Protein AF-0000000077935978 (afdb_homodimer)

Structure (mmCIF, N/CA/C/O backbone):
data_AF-0000000077935978-model_v1
#
loop_
_entity.id
_entity.type
_entity.pdbx_description
1 polymer 'Heme oxygenase'
#
loop_
_atom_site.group_PDB
_atom_site.id
_atom_site.type_symbol
_atom_site.label_atom_id
_atom_site.label_alt_id
_atom_site.label_comp_id
_atom_site.label_asym_id
_atom_site.label_entity_id
_atom_site.label_seq_id
_atom_site.pdbx_PDB_ins_code
_atom_site.Cartn_x
_atom_site.Cartn_y
_atom_site.Cartn_z
_atom_site.occupancy
_atom_site.B_iso_or_equiv
_atom_site.auth_seq_id
_atom_site.auth_comp_id
_atom_site.auth_asym_id
_atom_site.auth_atom_id
_atom_site.pdbx_PDB_model_num
ATOM 1 N N . MET A 1 1 ? 6.84 -2.887 14.375 1 92.38 1 MET A N 1
ATOM 2 C CA . MET A 1 1 ? 6.715 -1.86 13.344 1 92.38 1 MET A CA 1
ATOM 3 C C . MET A 1 1 ? 5.43 -2.047 12.547 1 92.38 1 MET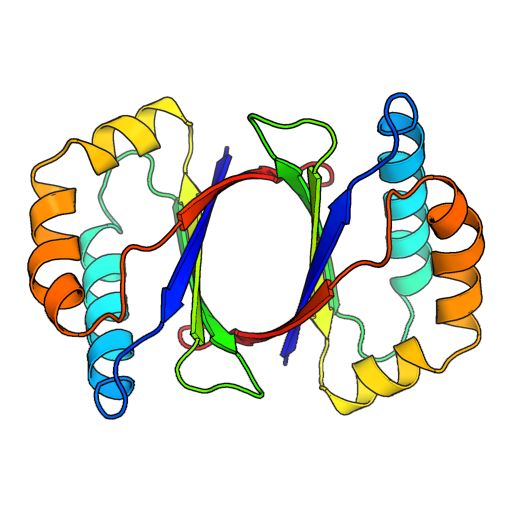 A C 1
ATOM 5 O O . MET A 1 1 ? 5.039 -3.178 12.242 1 92.38 1 MET A O 1
ATOM 9 N N . ILE A 1 2 ? 4.688 -0.925 12.383 1 96.44 2 ILE A N 1
ATOM 10 C CA . ILE A 1 2 ? 3.479 -1.003 11.57 1 96.44 2 ILE A CA 1
ATOM 11 C C . ILE A 1 2 ? 3.596 -0.055 10.375 1 96.44 2 ILE A C 1
ATOM 13 O O . ILE A 1 2 ? 4.441 0.844 10.375 1 96.44 2 ILE A O 1
ATOM 17 N N . ASN A 1 3 ? 2.781 -0.429 9.422 1 97.38 3 ASN A N 1
ATOM 18 C CA . ASN A 1 3 ? 2.635 0.432 8.258 1 97.38 3 ASN A CA 1
ATOM 19 C C . ASN A 1 3 ? 1.213 0.975 8.133 1 97.38 3 ASN A C 1
ATOM 21 O O . ASN A 1 3 ? 0.25 0.285 8.477 1 97.38 3 ASN A O 1
ATOM 25 N N . VAL A 1 4 ? 1.124 2.158 7.711 1 97.5 4 VAL A N 1
ATOM 26 C CA . VAL A 1 4 ? -0.193 2.762 7.539 1 97.5 4 VAL A CA 1
ATOM 27 C C . VAL A 1 4 ? -0.337 3.285 6.113 1 97.5 4 VAL A C 1
ATOM 29 O O . VAL A 1 4 ? 0.49 4.074 5.648 1 97.5 4 VAL A O 1
ATOM 32 N N . GLY A 1 5 ? -1.337 2.807 5.406 1 96.81 5 GLY A N 1
ATOM 33 C CA . GLY A 1 5 ? -1.721 3.34 4.109 1 96.81 5 GLY A CA 1
ATOM 34 C C . GLY A 1 5 ? -2.873 4.32 4.184 1 96.81 5 GLY A C 1
ATOM 35 O O . GLY A 1 5 ? -3.873 4.062 4.855 1 96.81 5 GLY A O 1
ATOM 36 N N . LEU A 1 6 ? -2.715 5.492 3.578 1 95.62 6 LEU A N 1
ATOM 37 C CA . LEU A 1 6 ? -3.762 6.5 3.453 1 95.62 6 LEU A CA 1
ATOM 38 C C . LEU A 1 6 ? -4.082 6.773 1.986 1 95.62 6 LEU A C 1
ATOM 40 O O . LEU A 1 6 ? -3.188 7.102 1.202 1 95.62 6 LEU A O 1
ATOM 44 N N . TYR A 1 7 ? -5.32 6.617 1.665 1 95.19 7 TYR A N 1
ATOM 45 C CA . TYR A 1 7 ? -5.77 6.824 0.292 1 95.19 7 TYR A CA 1
ATOM 46 C C . TYR A 1 7 ? -6.496 8.156 0.151 1 95.19 7 TYR A C 1
ATOM 48 O O . TYR A 1 7 ? -7.453 8.43 0.882 1 95.19 7 TYR A O 1
ATOM 56 N N . TYR A 1 8 ? -5.98 8.961 -0.827 1 95.56 8 TYR A N 1
ATOM 57 C CA . TYR A 1 8 ? -6.504 10.305 -1.024 1 95.56 8 TYR A CA 1
ATOM 58 C C . TYR A 1 8 ? -6.98 10.5 -2.459 1 95.56 8 TYR A C 1
ATOM 60 O O . TYR A 1 8 ? -6.359 10 -3.398 1 95.56 8 TYR A O 1
ATOM 68 N N . ARG A 1 9 ? -8.078 11.227 -2.58 1 96.56 9 ARG A N 1
ATOM 69 C CA . ARG A 1 9 ? -8.414 11.852 -3.855 1 96.56 9 ARG A CA 1
ATOM 70 C C . ARG A 1 9 ? -8.234 13.367 -3.785 1 96.56 9 ARG A C 1
ATOM 72 O O . ARG A 1 9 ? -8.914 14.039 -3.002 1 96.56 9 ARG A O 1
ATOM 79 N N . VAL A 1 10 ? -7.383 13.812 -4.504 1 97.06 10 VAL A N 1
ATOM 80 C CA . VAL A 1 10 ? -7.055 15.234 -4.516 1 97.06 10 VAL A CA 1
ATOM 81 C C . VAL A 1 10 ? -7.926 15.961 -5.535 1 97.06 10 VAL A C 1
ATOM 83 O O . VAL A 1 10 ? -8.148 15.461 -6.641 1 97.06 10 VAL A O 1
ATOM 86 N N . LYS A 1 11 ? -8.438 17.125 -5.191 1 97.25 11 LYS A N 1
ATOM 87 C CA . LYS A 1 11 ? -9.219 17.938 -6.117 1 97.25 11 LYS A CA 1
ATOM 88 C C . LYS A 1 11 ? -8.422 18.266 -7.371 1 97.25 11 LYS A C 1
ATOM 90 O O . LYS A 1 11 ? -7.23 18.578 -7.289 1 97.25 11 LYS A O 1
ATOM 95 N N . LYS A 1 12 ? -9.18 18.156 -8.453 1 96.69 12 LYS A N 1
ATOM 96 C CA . LYS A 1 12 ? -8.531 18.469 -9.727 1 96.69 12 LYS A CA 1
ATOM 97 C C . LYS A 1 12 ? -7.84 19.828 -9.672 1 96.69 12 LYS A C 1
ATOM 99 O O . LYS A 1 12 ? -8.43 20.812 -9.219 1 96.69 12 LYS A O 1
ATOM 104 N N . GLY A 1 13 ? -6.551 19.906 -10.039 1 96.62 13 GLY A N 1
ATOM 105 C CA . GLY A 1 13 ? -5.812 21.156 -10.078 1 96.62 13 GLY A CA 1
ATOM 106 C C . GLY A 1 13 ? -4.973 21.391 -8.844 1 96.62 13 GLY A C 1
ATOM 107 O O . GLY A 1 13 ? -4.152 22.312 -8.805 1 96.62 13 GLY A O 1
ATOM 108 N N . HIS A 1 14 ? -5.105 20.531 -7.871 1 97 14 HIS A N 1
ATOM 109 C CA . HIS A 1 14 ? -4.41 20.75 -6.605 1 97 14 HIS A CA 1
ATOM 110 C C . HIS A 1 14 ? -3.34 19.688 -6.383 1 97 14 HIS A C 1
ATOM 112 O O . HIS A 1 14 ? -2.777 19.578 -5.289 1 97 14 HIS A O 1
ATOM 118 N N . GLU A 1 15 ? -3.035 18.922 -7.426 1 96.38 15 GLU A N 1
ATOM 119 C CA . GLU A 1 15 ? -2.115 17.797 -7.305 1 96.38 15 GLU A CA 1
ATOM 120 C C . GLU A 1 15 ? -0.714 18.266 -6.926 1 96.38 15 GLU A C 1
ATOM 122 O O . GLU A 1 15 ? -0.091 17.719 -6.02 1 96.38 15 GLU A O 1
ATOM 127 N N . GLU A 1 16 ? -0.189 19.25 -7.652 1 95.62 16 GLU A N 1
ATOM 128 C CA . GLU A 1 16 ? 1.145 19.766 -7.371 1 95.62 16 GLU A CA 1
ATOM 129 C C . GLU A 1 16 ? 1.235 20.312 -5.945 1 95.62 16 GLU A C 1
ATOM 131 O O . GLU A 1 16 ? 2.229 20.078 -5.25 1 95.62 16 GLU A O 1
ATOM 136 N N . GLU A 1 17 ? 0.227 21.016 -5.578 1 95.06 17 GLU A N 1
ATOM 137 C CA . GLU A 1 17 ? 0.17 21.562 -4.223 1 95.06 17 GLU A CA 1
ATOM 138 C C . GLU A 1 17 ? 0.183 20.453 -3.184 1 95.06 17 GLU A C 1
ATOM 140 O O . GLU A 1 17 ? 0.866 20.547 -2.162 1 95.06 17 GLU A O 1
ATOM 145 N N . PHE A 1 18 ? -0.563 19.391 -3.371 1 96.19 18 PHE A N 1
ATOM 146 C CA . PHE A 1 18 ? -0.621 18.25 -2.477 1 96.19 18 PHE A CA 1
ATOM 147 C C . PHE A 1 18 ? 0.756 17.609 -2.324 1 96.19 18 PHE A C 1
ATOM 149 O O . PHE A 1 18 ? 1.203 17.344 -1.206 1 96.19 18 PHE A O 1
ATOM 156 N N . GLU A 1 19 ? 1.466 17.406 -3.477 1 96.12 19 GLU A N 1
ATOM 157 C CA . GLU A 1 19 ? 2.785 16.781 -3.463 1 96.12 19 GLU A CA 1
ATOM 158 C C . GLU A 1 19 ? 3.789 17.625 -2.686 1 96.12 19 GLU A C 1
ATOM 160 O O . GLU A 1 19 ? 4.582 17.094 -1.905 1 96.12 19 GLU A O 1
ATOM 165 N N . LYS A 1 20 ? 3.701 18.938 -2.863 1 93.88 20 LYS A N 1
ATOM 166 C CA . LYS A 1 20 ? 4.582 19.844 -2.137 1 93.88 20 LYS A CA 1
ATOM 167 C C . LYS A 1 20 ? 4.281 19.812 -0.64 1 93.88 20 LYS A C 1
ATOM 169 O O . LYS A 1 20 ? 5.203 19.797 0.182 1 93.88 20 LYS A O 1
ATOM 174 N N . SER A 1 21 ? 3.014 19.797 -0.317 1 93.75 21 SER A N 1
ATOM 175 C CA . SER A 1 21 ? 2.609 19.75 1.084 1 93.75 21 SER A CA 1
ATOM 176 C C . SER A 1 21 ? 3.1 18.469 1.762 1 93.75 21 SER A C 1
ATOM 178 O O . SER A 1 21 ? 3.555 18.5 2.906 1 93.75 21 SER A O 1
ATOM 180 N N . PHE A 1 22 ? 3.021 17.422 1.083 1 95.12 22 PHE A N 1
ATOM 181 C CA . PHE A 1 22 ? 3.473 16.141 1.619 1 95.12 22 PHE A CA 1
ATOM 182 C C . PHE A 1 22 ? 4.961 16.188 1.938 1 95.12 22 PHE A C 1
ATOM 184 O O . PHE A 1 22 ? 5.391 15.711 2.992 1 95.12 22 PHE A O 1
ATOM 191 N N . GLN A 1 23 ? 5.715 16.734 1.02 1 93.81 23 GLN A N 1
ATOM 192 C CA . GLN A 1 23 ? 7.148 16.844 1.266 1 93.81 23 GLN A CA 1
ATOM 193 C C . GLN A 1 23 ? 7.426 17.641 2.541 1 93.81 23 GLN A C 1
ATOM 195 O O . GLN A 1 23 ? 8.312 17.281 3.318 1 93.81 23 GLN A O 1
ATOM 200 N N . GLY A 1 24 ? 6.676 18.719 2.742 1 92.5 24 GLY A N 1
ATOM 201 C CA . GLY A 1 24 ? 6.781 19.5 3.971 1 92.5 24 GLY A CA 1
ATOM 202 C C . GLY A 1 24 ? 6.418 18.703 5.211 1 92.5 24 GLY A C 1
ATOM 203 O O . GLY A 1 24 ? 7.07 18.828 6.25 1 92.5 24 GLY A O 1
ATOM 204 N N . VAL A 1 25 ? 5.434 17.875 5.102 1 93.62 25 VAL A N 1
ATOM 205 C CA . VAL A 1 25 ? 4.961 17.047 6.207 1 93.62 25 VAL A CA 1
ATOM 206 C C . VAL A 1 25 ? 6.043 16.031 6.598 1 93.62 25 VAL A C 1
ATOM 208 O O . VAL A 1 25 ? 6.332 15.852 7.785 1 93.62 25 VAL A O 1
ATOM 211 N N . VAL A 1 26 ? 6.641 15.383 5.621 1 94.62 26 VAL A N 1
ATOM 212 C CA . VAL A 1 26 ? 7.691 14.406 5.883 1 94.62 26 VAL A CA 1
ATOM 213 C C . VAL A 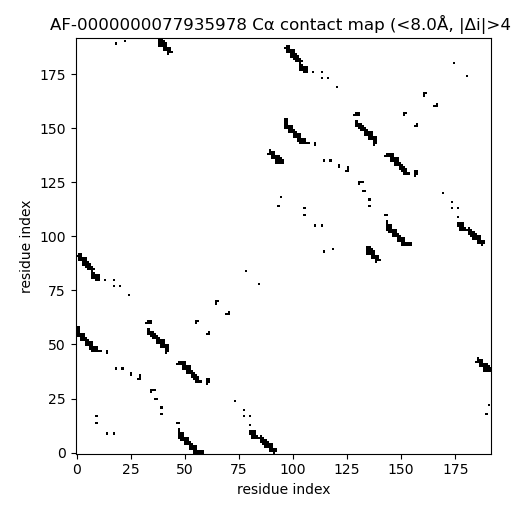1 26 ? 8.852 15.078 6.605 1 94.62 26 VAL A C 1
ATOM 215 O O . VAL A 1 26 ? 9.391 14.539 7.574 1 94.62 26 VAL A O 1
ATOM 218 N N . ASN A 1 27 ? 9.234 16.25 6.145 1 94 27 ASN A N 1
ATOM 219 C CA . ASN A 1 27 ? 10.312 17 6.777 1 94 27 ASN A CA 1
ATOM 220 C C . ASN A 1 27 ? 9.984 17.328 8.227 1 94 27 ASN A C 1
ATOM 222 O O . ASN A 1 27 ? 10.859 17.281 9.094 1 94 27 ASN A O 1
ATOM 226 N N . PHE A 1 28 ? 8.781 17.672 8.438 1 92.62 28 PHE A N 1
ATOM 227 C CA . PHE A 1 28 ? 8.32 18.031 9.773 1 92.62 28 PHE A CA 1
ATOM 228 C C . PHE A 1 28 ? 8.328 16.812 10.688 1 92.62 28 PHE A C 1
ATOM 230 O O . PHE A 1 28 ? 8.695 16.906 11.859 1 92.62 28 PHE A O 1
ATOM 237 N N . LEU A 1 29 ? 8.094 15.602 10.164 1 94.56 29 LEU A N 1
ATOM 238 C CA . LEU A 1 29 ? 7.918 14.391 10.953 1 94.56 29 LEU A CA 1
ATOM 239 C C . LEU A 1 29 ? 9.258 13.711 11.211 1 94.56 29 LEU A C 1
ATOM 241 O O . LEU A 1 29 ? 9.359 12.836 12.07 1 94.56 29 LEU A O 1
ATOM 245 N N . LYS A 1 30 ? 10.32 14.023 10.398 1 92.38 30 LYS A N 1
ATOM 246 C CA . LYS A 1 30 ? 11.641 13.422 10.539 1 92.38 30 LYS A CA 1
ATOM 247 C C . LYS A 1 30 ? 12.156 13.555 11.969 1 92.38 30 LYS A C 1
ATOM 249 O O . LYS A 1 30 ? 12.883 12.688 12.453 1 92.38 30 LYS A O 1
ATOM 254 N N . GLY A 1 31 ? 11.508 14.039 12.953 1 89.25 31 GLY A N 1
ATOM 255 C CA . GLY A 1 31 ? 11.898 14.195 14.344 1 89.25 31 GLY A CA 1
ATOM 256 C C . GLY A 1 31 ? 10.836 13.734 15.32 1 89.25 31 GLY A C 1
ATOM 257 O O . GLY A 1 31 ? 11.047 13.766 16.531 1 89.25 31 GLY A O 1
ATOM 258 N N . PHE A 1 32 ? 9.859 13.312 14.695 1 93.62 32 PHE A N 1
ATOM 259 C CA . PHE A 1 32 ? 8.789 12.844 15.562 1 93.62 32 PHE A CA 1
ATOM 260 C C . PHE A 1 32 ? 9.078 11.43 16.062 1 93.62 32 PHE A C 1
ATOM 262 O O . PHE A 1 32 ? 9.32 10.523 15.266 1 93.62 32 PHE A O 1
ATOM 269 N N . HIS A 1 33 ? 9.023 11.312 17.344 1 94.25 33 HIS A N 1
ATOM 270 C CA . HIS A 1 33 ? 9.32 10.016 17.953 1 94.25 33 HIS A CA 1
ATOM 271 C C . HIS A 1 33 ? 8.406 8.93 17.406 1 94.25 33 HIS A C 1
ATOM 273 O O . HIS A 1 33 ? 7.18 9.078 17.406 1 94.25 33 HIS A O 1
ATOM 279 N N . GLY A 1 34 ? 9.047 7.848 16.891 1 96.31 34 GLY A N 1
ATOM 280 C CA . GLY A 1 34 ? 8.289 6.695 16.422 1 96.31 34 GLY A CA 1
ATOM 281 C C . GLY A 1 34 ? 8.047 6.715 14.93 1 96.31 34 GLY A C 1
ATOM 282 O O . GLY A 1 34 ? 7.711 5.688 14.336 1 96.31 34 GLY A O 1
ATOM 283 N N . PHE A 1 35 ? 8.141 7.859 14.344 1 97.12 35 PHE A N 1
ATOM 284 C CA . PHE A 1 35 ? 8.062 7.945 12.891 1 97.12 35 PHE A CA 1
ATOM 285 C C . PHE A 1 35 ? 9.32 7.367 12.25 1 97.12 35 PHE A C 1
ATOM 287 O O . PHE A 1 35 ? 10.438 7.68 12.664 1 97.12 35 PHE A O 1
ATOM 294 N N . VAL A 1 36 ? 9.156 6.586 11.234 1 96.75 36 VAL A N 1
ATOM 295 C CA . VAL A 1 36 ? 10.305 5.953 10.594 1 96.75 36 VAL A CA 1
ATOM 296 C C . VAL A 1 36 ? 10.484 6.508 9.18 1 96.75 36 VAL A C 1
ATOM 298 O O . VAL A 1 36 ? 11.547 7.051 8.852 1 96.75 36 VAL A O 1
ATOM 301 N N . ASP A 1 37 ? 9.383 6.422 8.344 1 95.62 37 ASP A N 1
ATOM 302 C CA . ASP A 1 37 ? 9.461 6.883 6.957 1 95.62 37 ASP A CA 1
ATOM 303 C C . ASP A 1 37 ? 8.07 6.984 6.332 1 95.62 37 ASP A C 1
ATOM 305 O O . ASP A 1 37 ? 7.098 6.465 6.879 1 95.62 37 ASP A O 1
ATOM 309 N N . ALA A 1 38 ? 8.031 7.727 5.246 1 96.94 38 ALA A N 1
ATOM 310 C CA . ALA A 1 38 ? 6.801 7.785 4.469 1 96.94 38 ALA A CA 1
ATOM 311 C C . ALA A 1 38 ? 7.098 7.988 2.984 1 96.94 38 ALA A C 1
ATOM 313 O O . ALA A 1 38 ? 8.055 8.68 2.627 1 96.94 38 ALA A O 1
ATOM 314 N N . LYS A 1 39 ? 6.305 7.426 2.184 1 96.62 39 LYS A N 1
ATOM 315 C CA . LYS A 1 39 ? 6.383 7.559 0.731 1 96.62 39 LYS A CA 1
ATOM 316 C C . LYS A 1 39 ? 5.047 8.016 0.15 1 96.62 39 LYS A C 1
ATOM 318 O O . LYS A 1 39 ? 3.984 7.652 0.664 1 96.62 39 LYS A O 1
ATOM 323 N N . LEU A 1 40 ? 5.156 8.773 -0.862 1 97.62 40 LEU A N 1
ATOM 324 C CA . LEU A 1 40 ? 3.994 9.227 -1.619 1 97.62 40 LEU A CA 1
ATOM 325 C C . LEU A 1 40 ? 3.941 8.547 -2.984 1 97.62 40 LEU A C 1
ATOM 327 O O . LEU A 1 40 ? 4.934 8.547 -3.721 1 97.62 40 LEU A O 1
ATOM 331 N N . TYR A 1 41 ? 2.758 7.957 -3.264 1 97.5 41 TYR A N 1
ATOM 332 C CA . TYR A 1 41 ? 2.518 7.328 -4.559 1 97.5 41 TYR A CA 1
ATOM 333 C C . TYR A 1 41 ? 1.344 7.984 -5.273 1 97.5 41 TYR A C 1
ATOM 335 O O . TYR A 1 41 ? 0.388 8.43 -4.633 1 97.5 41 TYR A O 1
ATOM 343 N N . LYS A 1 42 ? 1.485 8.109 -6.586 1 97.56 42 LYS A N 1
ATOM 344 C CA . LYS A 1 42 ? 0.406 8.555 -7.461 1 97.56 42 LYS A CA 1
ATOM 345 C C . LYS A 1 42 ? -0.06 7.43 -8.375 1 97.56 42 LYS A C 1
ATOM 347 O O . LYS A 1 42 ? 0.758 6.691 -8.93 1 97.56 42 LYS A O 1
ATOM 352 N N . ARG A 1 43 ? -1.428 7.262 -8.43 1 96.94 43 ARG A N 1
ATOM 353 C CA . ARG A 1 43 ? -1.971 6.262 -9.344 1 96.94 43 ARG A CA 1
ATOM 354 C C . ARG A 1 43 ? -1.653 6.613 -10.797 1 96.94 43 ARG A C 1
ATOM 356 O O . ARG A 1 43 ? -1.806 7.766 -11.203 1 96.94 43 ARG A O 1
ATOM 363 N N . VAL A 1 44 ? -1.268 5.586 -11.531 1 95.06 44 VAL A N 1
ATOM 364 C CA . VAL A 1 44 ? -0.761 5.836 -12.875 1 95.06 44 VAL A CA 1
ATOM 365 C C . VAL A 1 44 ? -1.916 6.211 -13.805 1 95.06 44 VAL A C 1
ATOM 367 O O . VAL A 1 44 ? -1.774 7.086 -14.656 1 95.06 44 VAL A O 1
ATOM 370 N N . ASP A 1 45 ? -3.051 5.594 -13.609 1 92.06 45 ASP A N 1
ATOM 371 C CA . ASP A 1 45 ? -4.141 5.812 -14.555 1 92.06 45 ASP A CA 1
ATOM 372 C C . ASP A 1 45 ? -5.141 6.832 -14.016 1 92.06 45 ASP A C 1
ATOM 374 O O . ASP A 1 45 ? -6.133 7.148 -14.68 1 92.06 45 ASP A O 1
ATOM 378 N N . ASP A 1 46 ? -4.934 7.352 -12.797 1 95.38 46 ASP A N 1
ATOM 379 C CA . ASP A 1 46 ? -5.785 8.375 -12.195 1 95.38 46 ASP A CA 1
ATOM 380 C C . ASP A 1 46 ? -4.961 9.375 -11.383 1 95.38 46 ASP A C 1
ATOM 382 O O . ASP A 1 46 ? -4.695 9.156 -10.195 1 95.38 46 ASP A O 1
ATOM 386 N N . PRO A 1 47 ? -4.664 10.484 -11.969 1 93.94 47 PRO A N 1
ATOM 387 C CA . PRO A 1 47 ? -3.705 11.414 -11.367 1 93.94 47 PRO A CA 1
ATOM 388 C C . PRO A 1 47 ? -4.254 12.094 -10.109 1 93.94 47 PRO A C 1
ATOM 390 O O . PRO A 1 47 ? -3.512 12.766 -9.398 1 93.94 47 PRO A O 1
ATOM 393 N N . GLN A 1 48 ? -5.523 11.898 -9.781 1 96.94 48 GLN A N 1
ATOM 394 C CA . GLN A 1 48 ? -6.09 12.508 -8.586 1 96.94 48 GLN A CA 1
ATOM 395 C C . GLN A 1 48 ? -5.996 11.562 -7.391 1 96.94 48 GLN A C 1
ATOM 397 O O . GLN A 1 48 ? -6.254 11.961 -6.254 1 96.94 48 GLN A O 1
ATOM 402 N N . GLU A 1 49 ? -5.629 10.344 -7.641 1 97 49 GLU A N 1
ATOM 403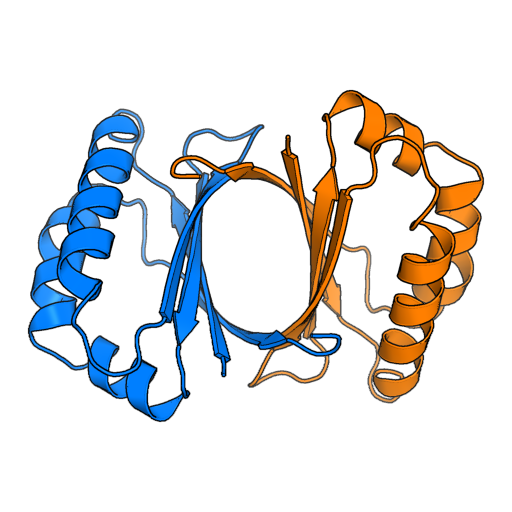 C CA . GLU A 1 49 ? -5.59 9.352 -6.574 1 97 49 GLU A CA 1
ATOM 404 C C . GLU A 1 49 ? -4.16 9.117 -6.09 1 97 49 GLU A C 1
ATOM 406 O O . GLU A 1 49 ? -3.26 8.875 -6.895 1 97 49 GLU A O 1
ATOM 411 N N . TYR A 1 50 ? -4.02 9.25 -4.75 1 97.19 50 TYR A N 1
ATOM 412 C CA . TYR A 1 50 ? -2.717 9.102 -4.113 1 97.19 50 TYR A CA 1
ATOM 413 C C . TYR A 1 50 ? -2.777 8.086 -2.975 1 97.19 50 TYR A C 1
ATOM 415 O O . TYR A 1 50 ? -3.844 7.848 -2.402 1 97.19 50 TYR A O 1
ATOM 423 N N . LEU A 1 51 ? -1.645 7.504 -2.729 1 97.25 51 LEU A N 1
ATOM 424 C CA . LEU A 1 51 ? -1.39 6.703 -1.539 1 97.25 51 LEU A CA 1
ATOM 425 C C . LEU A 1 51 ? -0.197 7.246 -0.761 1 97.25 51 LEU A C 1
ATOM 427 O O . LEU A 1 51 ? 0.889 7.414 -1.319 1 97.25 51 LEU A O 1
ATOM 431 N N . ILE A 1 52 ? -0.432 7.602 0.441 1 97.06 52 ILE A N 1
ATOM 432 C CA . ILE A 1 52 ? 0.681 7.781 1.366 1 97.06 52 ILE A CA 1
ATOM 433 C C . ILE A 1 52 ? 0.925 6.484 2.139 1 97.06 52 ILE A C 1
ATOM 435 O O . ILE A 1 52 ? 0.004 5.938 2.746 1 97.06 52 ILE A O 1
ATOM 439 N N . TYR A 1 53 ? 2.096 5.98 2.025 1 97 53 TYR A N 1
ATOM 440 C CA . TYR A 1 53 ? 2.553 4.832 2.799 1 97 53 TYR A CA 1
ATOM 441 C C . TYR A 1 53 ? 3.561 5.254 3.859 1 97 53 TYR A C 1
ATOM 443 O O . TYR A 1 53 ? 4.668 5.684 3.535 1 97 53 TYR A O 1
ATOM 451 N N . SER A 1 54 ? 3.174 5.07 5.137 1 96.94 54 SER A N 1
ATOM 452 C CA . SER A 1 54 ? 4.051 5.48 6.227 1 96.94 54 SER A CA 1
ATOM 453 C C . SER A 1 54 ? 4.418 4.297 7.117 1 96.94 54 SER A C 1
ATOM 455 O O . SER A 1 54 ? 3.703 3.293 7.148 1 96.94 54 SER A O 1
ATOM 457 N N . GLU A 1 55 ? 5.562 4.43 7.746 1 97.19 55 GLU A N 1
ATOM 458 C CA . GLU A 1 55 ? 6.109 3.424 8.648 1 97.19 55 GLU A CA 1
ATOM 459 C C . GLU A 1 55 ? 6.316 3.998 10.047 1 97.19 55 GLU A C 1
ATOM 461 O O . GLU A 1 55 ? 6.855 5.098 10.203 1 97.19 55 GLU A O 1
ATOM 466 N N . TRP A 1 56 ? 5.844 3.234 11.039 1 97.44 56 TRP A N 1
ATOM 467 C CA . TRP A 1 56 ? 5.883 3.641 12.445 1 97.44 56 TRP A CA 1
ATOM 468 C C . TRP A 1 56 ? 6.418 2.516 13.32 1 97.44 56 TRP A C 1
ATOM 470 O O . TRP A 1 56 ? 6.207 1.337 13.031 1 97.44 56 TRP A O 1
ATOM 480 N N . ASP A 1 57 ? 7.055 2.895 14.422 1 96.94 57 ASP A N 1
ATOM 481 C CA . ASP A 1 57 ? 7.676 1.882 15.273 1 96.94 57 ASP A CA 1
ATOM 482 C C . ASP A 1 57 ? 6.621 1.048 15.992 1 96.94 57 ASP A C 1
ATOM 484 O O . ASP A 1 57 ? 6.898 -0.073 16.422 1 96.94 57 ASP A O 1
ATOM 488 N N . SER A 1 58 ? 5.434 1.719 16.219 1 96.06 58 SER A N 1
ATOM 489 C CA . SER A 1 58 ? 4.363 0.985 16.875 1 96.06 58 SER A CA 1
ATOM 490 C C . SER A 1 58 ? 3 1.594 16.562 1 96.06 58 SER A C 1
ATOM 492 O O . SER A 1 58 ? 2.914 2.734 16.109 1 96.06 58 SER A O 1
ATOM 494 N N . LEU A 1 59 ? 2.016 0.775 16.828 1 94.88 59 LEU A N 1
ATOM 495 C CA . LEU A 1 59 ? 0.646 1.266 16.703 1 94.88 59 LEU A CA 1
ATOM 496 C C . LEU A 1 59 ? 0.379 2.383 17.719 1 94.88 59 LEU A C 1
ATOM 498 O O . LEU A 1 59 ? -0.301 3.361 17.391 1 94.88 59 LEU A O 1
ATOM 502 N N . GLU A 1 60 ? 0.943 2.242 18.859 1 96.31 60 GLU A N 1
ATOM 503 C CA . GLU A 1 60 ? 0.753 3.232 19.906 1 96.31 60 GLU A CA 1
ATOM 504 C C . GLU A 1 60 ? 1.316 4.59 19.5 1 96.31 60 GLU A C 1
ATOM 506 O O . GLU A 1 60 ? 0.669 5.621 19.688 1 96.31 60 GLU A O 1
ATOM 511 N N . THR A 1 61 ? 2.447 4.582 18.922 1 96.06 61 THR A N 1
ATOM 512 C CA . THR A 1 61 ? 3.076 5.836 18.516 1 96.06 61 THR A CA 1
ATOM 513 C C . THR A 1 61 ? 2.287 6.492 17.375 1 96.06 61 THR A C 1
ATOM 515 O O . THR A 1 61 ? 2.137 7.715 17.359 1 96.06 61 THR A O 1
ATOM 518 N N . PHE A 1 62 ? 1.796 5.68 16.5 1 96.06 62 PHE A N 1
ATOM 519 C CA . PHE A 1 62 ? 0.98 6.234 15.43 1 96.06 62 PHE A CA 1
ATOM 520 C C . PHE A 1 62 ? -0.289 6.867 15.984 1 96.06 62 PHE A C 1
ATOM 522 O O . PHE A 1 62 ? -0.655 7.98 15.594 1 96.06 62 PHE A O 1
ATOM 529 N N . LYS A 1 63 ? -0.909 6.223 16.875 1 95.81 63 LYS A N 1
ATOM 530 C CA . LYS A 1 63 ? -2.127 6.75 17.484 1 95.81 63 LYS A CA 1
ATOM 531 C C . LYS A 1 63 ? -1.848 8.055 18.234 1 95.81 63 LYS A C 1
ATOM 533 O O . LYS A 1 63 ? -2.668 8.977 18.203 1 95.81 63 LYS A O 1
ATOM 538 N N . LYS A 1 64 ? -0.728 8.109 18.891 1 96.06 64 LYS A N 1
ATOM 539 C CA . LYS A 1 64 ? -0.312 9.336 19.562 1 96.06 64 LYS A CA 1
ATOM 540 C C . LYS A 1 64 ? -0.151 10.477 18.562 1 96.06 64 LYS A C 1
ATOM 542 O O . LYS A 1 64 ? -0.556 11.609 18.828 1 96.06 64 LYS A O 1
ATOM 547 N N . PHE A 1 65 ? 0.404 10.141 17.453 1 96.12 65 PHE A N 1
ATOM 548 C CA . PHE A 1 65 ? 0.583 11.148 16.422 1 96.12 65 PHE A CA 1
ATOM 549 C C . PHE A 1 65 ? -0.765 11.68 15.938 1 96.12 65 PHE A C 1
ATOM 551 O O . PHE A 1 65 ? -0.966 12.891 15.844 1 96.12 65 PHE A O 1
ATOM 558 N N . VAL A 1 66 ? -1.704 10.82 15.656 1 93.75 66 VAL A N 1
ATOM 559 C CA . VAL A 1 66 ? -3.002 11.188 15.094 1 93.75 66 VAL A CA 1
ATOM 560 C C . VAL A 1 66 ? -3.771 12.047 16.094 1 93.75 66 VAL A C 1
ATOM 562 O O . VAL A 1 66 ? -4.621 12.852 15.711 1 93.75 66 VAL A O 1
ATOM 565 N N . SER A 1 67 ? -3.4 11.977 17.328 1 95.19 67 SER A N 1
ATOM 566 C CA . SER A 1 67 ? -4.09 12.742 18.359 1 95.19 67 SER A CA 1
ATOM 567 C C . SER A 1 67 ? -3.277 13.961 18.766 1 95.19 67 SER A C 1
ATOM 569 O O . SER A 1 67 ? -3.639 14.656 19.719 1 95.19 67 SER A O 1
ATOM 571 N N . SER A 1 68 ? -2.281 14.281 18.078 1 94.38 68 SER A N 1
ATOM 572 C CA . SER A 1 68 ? -1.333 15.305 18.484 1 94.38 68 SER A CA 1
ATOM 573 C C . SER A 1 68 ? -1.583 16.625 17.75 1 94.38 68 SER A C 1
ATOM 575 O O . SER A 1 68 ? -2.35 16.656 16.781 1 94.38 68 SER A O 1
ATOM 577 N N . LYS A 1 69 ? -0.926 17.719 18.281 1 92.94 69 LYS A N 1
ATOM 578 C CA . LYS A 1 69 ? -0.894 19.016 17.594 1 92.94 69 LYS A CA 1
ATOM 579 C C . LYS A 1 69 ? -0.171 18.906 16.25 1 92.94 69 LYS A C 1
ATOM 581 O O . LYS A 1 69 ? -0.558 19.547 15.273 1 92.94 69 LYS A O 1
ATOM 586 N N . GLU A 1 70 ? 0.821 18.016 16.266 1 91.06 70 GLU A N 1
ATOM 587 C CA . GLU A 1 70 ? 1.59 17.812 15.039 1 91.06 70 GLU A CA 1
ATOM 588 C C . GLU A 1 70 ? 0.699 17.328 13.898 1 91.06 70 GLU A C 1
ATOM 590 O O . GLU A 1 70 ? 0.857 17.75 12.75 1 91.06 70 GLU A O 1
ATOM 595 N N . TYR A 1 71 ? -0.212 16.484 14.266 1 93.88 71 TYR A N 1
ATOM 596 C CA . TYR A 1 71 ? -1.149 15.969 13.273 1 93.88 71 TYR A CA 1
ATOM 597 C C . TYR A 1 71 ? -2.02 17.094 12.719 1 93.88 71 TYR A C 1
ATOM 599 O O . TYR A 1 71 ? -2.178 17.219 11.508 1 93.88 71 TYR A O 1
ATOM 607 N N . LYS A 1 72 ? -2.551 17.891 13.578 1 91.88 72 LYS A N 1
ATOM 608 C CA . LYS A 1 72 ? -3.369 19.031 13.156 1 91.88 72 LYS A CA 1
ATOM 609 C C . LYS A 1 72 ? -2.576 19.969 12.258 1 91.88 72 LYS A C 1
ATOM 611 O O . LYS A 1 72 ? -3.096 20.469 11.266 1 91.88 72 LYS A O 1
ATOM 616 N N . ASP A 1 73 ? -1.373 20.125 12.57 1 88.38 73 ASP A N 1
ATOM 617 C CA . ASP A 1 73 ? -0.508 21.031 11.812 1 88.38 73 ASP A CA 1
ATOM 618 C C . ASP A 1 73 ? -0.198 20.469 10.43 1 88.38 73 ASP A C 1
ATOM 620 O O . ASP A 1 73 ? -0.055 21.219 9.469 1 88.38 73 ASP A O 1
ATOM 624 N N . THR A 1 74 ? -0.136 19.172 10.391 1 88.12 74 THR A N 1
ATOM 625 C CA . THR A 1 74 ? 0.28 18.531 9.141 1 88.12 74 THR A CA 1
ATOM 626 C C . THR A 1 74 ? -0.917 18.328 8.219 1 88.12 74 THR A C 1
ATOM 628 O O . THR A 1 74 ? -0.776 18.359 6.992 1 88.12 74 THR A O 1
ATOM 631 N N . THR A 1 75 ? -2.141 18.25 8.734 1 88.75 75 THR A N 1
ATOM 632 C CA . THR A 1 75 ? -3.299 17.906 7.918 1 88.75 75 THR A CA 1
ATOM 633 C C . THR A 1 75 ? -4.168 19.141 7.668 1 88.75 75 THR A C 1
ATOM 635 O O . THR A 1 75 ? -5 19.141 6.758 1 88.75 75 THR A O 1
ATOM 638 N N . GLY A 1 76 ? -4.004 20.141 8.383 1 84.88 76 GLY A N 1
ATOM 639 C CA . GLY A 1 76 ? -4.898 21.297 8.352 1 84.88 76 GLY A CA 1
ATOM 640 C C . GLY A 1 76 ? -5.133 21.828 6.953 1 84.88 76 GLY A C 1
ATOM 641 O O . GLY A 1 76 ? -6.27 21.859 6.477 1 84.88 76 GLY A O 1
ATOM 642 N N . TYR A 1 77 ? -4.117 22.281 6.332 1 78.06 77 TYR A N 1
ATOM 643 C CA . TYR A 1 77 ? -4.262 22.844 4.992 1 78.06 77 TYR A CA 1
ATOM 644 C C . TYR A 1 77 ? -4.543 21.75 3.969 1 78.06 77 TYR A C 1
ATOM 646 O O . TYR A 1 77 ? -5.355 21.938 3.059 1 78.06 77 TYR A O 1
ATOM 654 N N . GLY A 1 78 ? -4.098 20.578 4.105 1 86.31 78 GLY A N 1
ATOM 655 C CA . GLY A 1 78 ? -4.266 19.5 3.141 1 86.31 78 GLY A CA 1
ATOM 656 C C . GLY A 1 78 ? -5.711 19.062 2.977 1 86.31 78 GLY A C 1
ATOM 657 O O . GLY A 1 78 ? -6.145 18.734 1.868 1 86.31 78 GLY A O 1
ATOM 658 N N . LYS A 1 79 ? -6.441 19.312 3.984 1 89.19 79 LYS A N 1
ATOM 659 C CA . LYS A 1 79 ? -7.836 18.875 3.982 1 89.19 79 LYS A CA 1
ATOM 660 C C . LYS A 1 79 ? -8.656 19.656 2.963 1 89.19 79 LYS A C 1
ATOM 662 O O . LYS A 1 79 ? -9.617 19.141 2.398 1 89.19 79 LYS A O 1
ATOM 667 N N . SER A 1 80 ? -8.266 20.859 2.691 1 92.62 80 SER A N 1
ATOM 668 C CA . SER A 1 80 ? -9.055 21.734 1.831 1 92.62 80 SER A CA 1
ATOM 669 C C . SER A 1 80 ? -8.93 21.328 0.367 1 92.62 80 SER A C 1
ATOM 671 O O . SER A 1 80 ? -9.766 21.703 -0.46 1 92.62 80 SER A O 1
ATOM 673 N N . ILE A 1 81 ? -7.984 20.547 0.059 1 95.5 81 ILE A N 1
ATOM 674 C CA . ILE A 1 81 ? -7.742 20.25 -1.349 1 95.5 81 ILE A CA 1
ATOM 675 C C . ILE A 1 81 ? -8.055 18.781 -1.627 1 95.5 81 ILE A C 1
ATOM 677 O O . ILE A 1 81 ? -7.703 18.25 -2.686 1 95.5 81 ILE A O 1
ATOM 681 N N . LEU A 1 82 ? -8.656 18.188 -0.703 1 96.25 82 LEU A N 1
ATOM 682 C CA . LEU A 1 82 ? -9 16.766 -0.85 1 96.25 82 LEU A CA 1
ATOM 683 C C . LEU A 1 82 ? -10.484 16.609 -1.163 1 96.25 82 LEU A C 1
ATOM 685 O O . LEU A 1 82 ? -11.305 17.438 -0.773 1 96.25 82 LEU A O 1
ATOM 689 N N . GLU A 1 83 ? -10.688 15.555 -1.914 1 95.25 83 GLU A N 1
ATOM 690 C CA . GLU A 1 83 ? -12.062 15.109 -2.084 1 95.25 83 GLU A CA 1
ATOM 691 C C . GLU A 1 83 ? -12.422 14.023 -1.069 1 95.25 83 GLU A C 1
ATOM 693 O O . GLU A 1 83 ? -12.016 12.867 -1.216 1 95.25 83 GLU A O 1
ATOM 698 N N . GLY A 1 84 ? -13.141 14.398 0.071 1 90.38 84 GLY A N 1
ATOM 699 C CA . GLY A 1 84 ? -13.508 13.43 1.092 1 90.38 84 GLY A CA 1
ATOM 700 C C . GLY A 1 84 ? -12.43 13.211 2.131 1 90.38 84 GLY A C 1
ATOM 701 O O . GLY A 1 84 ? -11.445 13.953 2.174 1 90.38 84 GLY A O 1
ATOM 702 N N . IL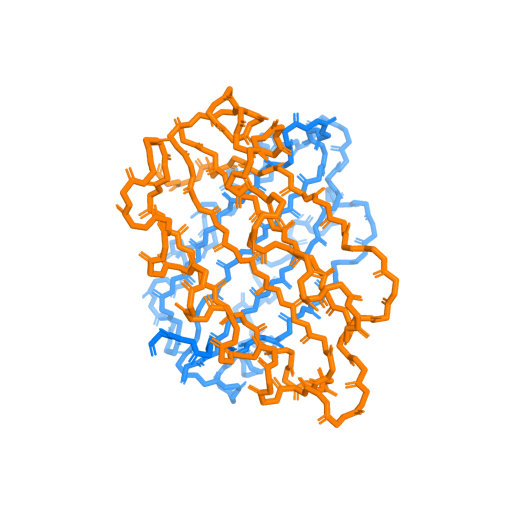E A 1 85 ? -12.617 12.211 3.018 1 86.5 85 ILE A N 1
ATOM 703 C CA . ILE A 1 85 ? -11.688 11.883 4.086 1 86.5 85 ILE A CA 1
ATOM 704 C C . ILE A 1 85 ? -10.891 10.633 3.711 1 86.5 85 ILE A C 1
ATOM 706 O O . ILE A 1 85 ? -11.461 9.656 3.219 1 86.5 85 ILE A O 1
ATOM 710 N N . PRO A 1 86 ? -9.578 10.695 3.898 1 87.25 86 PRO A N 1
ATOM 711 C CA . PRO A 1 86 ? -8.789 9.5 3.588 1 87.25 86 PRO A CA 1
ATOM 712 C C . PRO A 1 86 ? -9.156 8.305 4.461 1 87.25 86 PRO A C 1
ATOM 714 O O . PRO A 1 86 ? -9.625 8.484 5.59 1 87.25 86 PRO A O 1
ATOM 717 N N . LYS A 1 87 ? -8.984 7.188 3.902 1 86.5 87 LYS A N 1
ATOM 718 C CA . LYS A 1 87 ? -9.117 5.941 4.652 1 86.5 87 LYS A CA 1
ATOM 719 C C . LYS A 1 87 ? -7.75 5.43 5.113 1 86.5 87 LYS A C 1
ATOM 721 O O . LYS A 1 87 ? -6.797 5.395 4.332 1 86.5 87 LYS A O 1
ATOM 726 N N . HIS A 1 88 ? -7.734 5.086 6.488 1 90.31 88 HIS A N 1
ATOM 727 C CA . HIS A 1 88 ? -6.504 4.52 7.027 1 90.31 88 HIS A CA 1
ATOM 728 C C . HIS A 1 88 ? -6.539 2.994 6.992 1 90.31 88 HIS A C 1
ATOM 730 O O . HIS A 1 88 ? -7.527 2.383 7.406 1 90.31 88 HIS A O 1
ATOM 736 N N . ARG A 1 89 ? -5.562 2.41 6.457 1 94.06 89 ARG A N 1
ATOM 737 C CA . ARG A 1 89 ? -5.34 0.97 6.555 1 94.06 89 ARG A CA 1
ATOM 738 C C . ARG A 1 89 ? -4.078 0.662 7.352 1 94.06 89 ARG A C 1
ATOM 740 O O . ARG A 1 89 ? -2.969 0.97 6.91 1 94.06 89 ARG A O 1
ATOM 747 N N . ILE A 1 90 ? -4.266 0.065 8.492 1 96.75 90 ILE A N 1
ATOM 748 C CA . ILE A 1 90 ? -3.113 -0.291 9.312 1 96.75 90 ILE A CA 1
ATOM 749 C C . ILE A 1 90 ? -2.65 -1.704 8.969 1 96.75 90 ILE A C 1
ATOM 751 O O . ILE A 1 90 ? -3.438 -2.652 9.023 1 96.75 90 ILE A O 1
ATOM 755 N N . LEU A 1 91 ? -1.405 -1.754 8.633 1 96.75 91 LEU A N 1
ATOM 756 C CA . LEU A 1 91 ? -0.848 -2.969 8.055 1 96.75 91 LEU A CA 1
ATOM 757 C C . LEU A 1 91 ? 0.385 -3.426 8.82 1 96.75 91 LEU A C 1
ATOM 759 O O . LEU A 1 91 ? 1.083 -2.609 9.43 1 96.75 91 LEU A O 1
ATOM 763 N N . GLN A 1 92 ? 0.525 -4.703 8.852 1 96 92 GLN A N 1
ATOM 764 C CA . GLN A 1 92 ? 1.743 -5.312 9.375 1 96 92 GLN A CA 1
ATOM 765 C C . GLN A 1 92 ? 2.455 -6.129 8.305 1 96 92 GLN A C 1
ATOM 767 O O . GLN A 1 92 ? 1.851 -7 7.676 1 96 92 GLN A O 1
ATOM 772 N N . GLU A 1 93 ? 3.662 -5.816 8.078 1 95.06 93 GLU A N 1
ATOM 773 C CA . GLU A 1 93 ? 4.453 -6.594 7.129 1 95.06 93 GLU A CA 1
ATOM 774 C C . GLU A 1 93 ? 4.656 -8.023 7.621 1 95.06 93 GLU A C 1
ATOM 776 O O . GLU A 1 93 ? 5.004 -8.242 8.789 1 95.06 93 GLU A O 1
ATOM 781 N N . ILE A 1 94 ? 4.496 -8.969 6.711 1 94.38 94 ILE A N 1
ATOM 782 C CA . ILE A 1 94 ? 4.52 -10.383 7.09 1 94.38 94 ILE A CA 1
ATOM 783 C C . ILE A 1 94 ? 5.852 -11 6.676 1 94.38 94 ILE A C 1
ATOM 785 O O . ILE A 1 94 ? 6.367 -11.883 7.363 1 94.38 94 ILE A O 1
ATOM 789 N N . ASN A 1 95 ? 6.391 -10.656 5.59 1 82.62 95 ASN A N 1
ATOM 790 C CA . ASN A 1 95 ? 7.594 -11.336 5.117 1 82.62 95 ASN A CA 1
ATOM 791 C C . ASN A 1 95 ? 8.828 -10.445 5.242 1 82.62 95 ASN A C 1
ATOM 793 O O . ASN A 1 95 ? 9.844 -10.688 4.59 1 82.62 95 ASN A O 1
ATOM 797 N N . GLY A 1 96 ? 8.641 -9.266 5.996 1 71.62 96 GLY A N 1
ATOM 798 C CA . GLY A 1 96 ? 9.812 -8.422 6.211 1 71.62 96 GLY A CA 1
ATOM 799 C C . GLY A 1 96 ? 10.703 -8.914 7.332 1 71.62 96 GLY A C 1
ATOM 800 O O . GLY A 1 96 ? 10.281 -9.734 8.148 1 71.62 96 GLY A O 1
ATOM 801 N N . MET B 1 1 ? 10.469 3.031 -12.688 1 92.25 1 MET B N 1
ATOM 802 C CA . MET B 1 1 ? 10.055 2.014 -11.727 1 92.25 1 MET B CA 1
ATOM 803 C C . MET B 1 1 ? 8.609 2.234 -11.289 1 92.25 1 MET B C 1
ATOM 805 O O . MET B 1 1 ? 8.18 3.373 -11.094 1 92.25 1 MET B O 1
ATOM 809 N N . ILE B 1 2 ? 7.836 1.123 -11.328 1 96.38 2 ILE B N 1
ATOM 810 C CA . ILE B 1 2 ? 6.461 1.232 -10.859 1 96.38 2 ILE B CA 1
ATOM 811 C C . ILE B 1 2 ? 6.238 0.28 -9.688 1 96.38 2 ILE B C 1
ATOM 813 O O . ILE B 1 2 ? 7.035 -0.634 -9.461 1 96.38 2 ILE B O 1
ATOM 817 N N . ASN B 1 3 ? 5.199 0.664 -8.969 1 97.31 3 ASN B N 1
ATOM 818 C CA . ASN B 1 3 ? 4.73 -0.195 -7.887 1 97.31 3 ASN B CA 1
ATOM 819 C C . ASN B 1 3 ? 3.314 -0.697 -8.141 1 97.31 3 ASN B C 1
ATOM 821 O O . ASN B 1 3 ? 2.494 0.016 -8.719 1 97.31 3 ASN B O 1
ATOM 825 N N . VAL B 1 4 ? 3.09 -1.873 -7.758 1 97.5 4 VAL B N 1
ATOM 826 C CA . VAL B 1 4 ? 1.756 -2.439 -7.934 1 97.5 4 VAL B CA 1
ATOM 827 C C . VAL B 1 4 ? 1.234 -2.957 -6.594 1 97.5 4 VAL B C 1
ATOM 829 O O . VAL B 1 4 ? 1.892 -3.766 -5.938 1 97.5 4 VAL B O 1
ATOM 832 N N . GLY B 1 5 ? 0.093 -2.451 -6.176 1 96.75 5 GLY B N 1
ATOM 833 C CA . GLY B 1 5 ? -0.626 -2.973 -5.023 1 96.75 5 GLY B CA 1
ATOM 834 C C . GLY B 1 5 ? -1.747 -3.922 -5.398 1 96.75 5 GLY B C 1
ATOM 835 O O . GLY B 1 5 ? -2.525 -3.639 -6.312 1 96.75 5 GLY B O 1
ATOM 836 N N . LEU B 1 6 ? -1.776 -5.094 -4.762 1 95.62 6 LEU B N 1
ATOM 837 C CA . LEU B 1 6 ? -2.848 -6.07 -4.914 1 95.62 6 LEU B CA 1
ATOM 838 C C . LEU B 1 6 ? -3.533 -6.34 -3.58 1 95.62 6 LEU B C 1
ATOM 840 O O . LEU B 1 6 ? -2.873 -6.703 -2.602 1 95.62 6 LEU B O 1
ATOM 844 N N . TYR B 1 7 ? -4.809 -6.16 -3.572 1 95.19 7 TYR B N 1
ATOM 845 C CA . TYR B 1 7 ? -5.59 -6.363 -2.357 1 95.19 7 TYR B CA 1
ATOM 846 C C . TYR B 1 7 ? -6.359 -7.68 -2.416 1 95.19 7 TYR B C 1
ATOM 848 O O . TYR B 1 7 ? -7.102 -7.93 -3.369 1 95.19 7 TYR B O 1
ATOM 856 N N . TYR B 1 8 ? -6.125 -8.484 -1.354 1 95.56 8 TYR B N 1
ATOM 857 C CA . TYR B 1 8 ? -6.711 -9.82 -1.3 1 95.56 8 TYR B CA 1
ATOM 858 C C . TYR B 1 8 ? -7.535 -10 -0.032 1 95.56 8 TYR B C 1
ATOM 860 O O . TYR B 1 8 ? -7.156 -9.523 1.039 1 95.56 8 TYR B O 1
ATOM 868 N N . ARG B 1 9 ? -8.656 -10.688 -0.192 1 96.56 9 ARG B N 1
ATOM 869 C CA . ARG B 1 9 ? -9.328 -11.297 0.953 1 96.56 9 ARG B CA 1
ATOM 870 C C . ARG B 1 9 ? -9.18 -12.812 0.93 1 96.56 9 ARG B C 1
ATOM 872 O O . ARG B 1 9 ? -9.641 -13.477 -0.002 1 96.56 9 ARG B O 1
ATOM 879 N N . VAL B 1 10 ? -8.562 -13.273 1.854 1 97.06 10 VAL B N 1
ATOM 880 C CA . VAL B 1 10 ? -8.273 -14.703 1.949 1 97.06 10 VAL B CA 1
ATOM 881 C C . VAL B 1 10 ? -9.398 -15.398 2.713 1 97.06 10 VAL B C 1
ATOM 883 O O . VAL B 1 10 ? -9.883 -14.891 3.727 1 97.06 10 VAL B O 1
ATOM 886 N N . LYS B 1 11 ? -9.836 -16.547 2.236 1 97.19 11 LYS B N 1
ATOM 887 C CA . LYS B 1 11 ? -10.852 -17.328 2.93 1 97.19 11 LYS B CA 1
ATOM 888 C C . LYS B 1 11 ? -10.406 -17.688 4.344 1 97.19 11 LYS B C 1
ATOM 890 O O . LYS B 1 11 ? -9.242 -18.031 4.566 1 97.19 11 LYS B O 1
ATOM 895 N N . LYS B 1 12 ? -11.422 -17.562 5.203 1 96.62 12 LYS B N 1
ATOM 896 C CA . LYS B 1 12 ? -11.117 -17.891 6.594 1 96.62 12 LYS B CA 1
ATOM 897 C C . LYS B 1 12 ? -10.477 -19.266 6.715 1 96.62 12 LYS B C 1
ATOM 899 O O . LYS B 1 12 ? -10.953 -20.234 6.125 1 96.62 12 LYS B O 1
ATOM 904 N N . GLY B 1 13 ? -9.328 -19.359 7.395 1 96.56 13 GLY B N 1
ATOM 905 C CA . GLY B 1 13 ? -8.656 -20.625 7.617 1 96.56 13 GLY B CA 1
ATOM 906 C C . GLY B 1 13 ? -7.531 -20.891 6.633 1 96.56 13 GLY B C 1
ATOM 907 O O . GLY B 1 13 ? -6.758 -21.844 6.801 1 96.56 13 GLY B O 1
ATOM 908 N N . HIS B 1 14 ? -7.387 -20.031 5.66 1 96.94 14 HIS B N 1
ATOM 909 C CA . HIS B 1 14 ? -6.395 -20.266 4.617 1 96.94 14 HIS B CA 1
ATOM 910 C C . HIS B 1 14 ? -5.277 -19.234 4.68 1 96.94 14 HIS B C 1
ATOM 912 O O . HIS B 1 14 ? -4.453 -19.141 3.768 1 96.94 14 HIS B O 1
ATOM 918 N N . GLU B 1 15 ? -5.238 -18.469 5.77 1 96.38 15 GLU B N 1
ATOM 919 C CA . GLU B 1 15 ? -4.289 -17.359 5.891 1 96.38 15 GLU B CA 1
ATOM 920 C C . GLU B 1 15 ? -2.85 -17.875 5.887 1 96.38 15 GLU B C 1
ATOM 922 O O . GLU B 1 15 ? -2 -17.328 5.172 1 96.38 15 GLU B O 1
ATOM 927 N N . GLU B 1 16 ? -2.562 -18.859 6.723 1 95.62 16 GLU B N 1
ATOM 928 C CA . GLU B 1 16 ? -1.214 -19.422 6.793 1 95.62 16 GLU B CA 1
ATOM 929 C C . GLU B 1 16 ? -0.773 -19.969 5.441 1 95.62 16 GLU B C 1
ATOM 931 O O . GLU B 1 16 ? 0.371 -19.766 5.023 1 95.62 16 GLU B O 1
ATOM 936 N N . GLU B 1 17 ? -1.666 -20.656 4.82 1 95.06 17 GLU B N 1
ATOM 937 C CA . GLU B 1 17 ? -1.385 -21.203 3.496 1 95.06 17 GLU B CA 1
ATOM 938 C C . GLU B 1 17 ? -1.075 -20.094 2.496 1 95.06 17 GLU B C 1
ATOM 940 O O . GLU B 1 17 ? -0.155 -20.219 1.685 1 95.06 17 GLU B O 1
ATOM 945 N N . PHE B 1 18 ? -1.824 -19.031 2.494 1 96.25 18 PHE B N 1
ATOM 946 C CA . PHE B 1 18 ? -1.619 -17.875 1.614 1 96.25 18 PHE B CA 1
ATOM 947 C C . PHE B 1 18 ? -0.235 -17.281 1.824 1 96.25 18 PHE B C 1
ATOM 949 O O . PHE B 1 18 ? 0.491 -17.031 0.86 1 96.25 18 PHE B O 1
ATOM 956 N N . GLU B 1 19 ? 0.151 -17.078 3.123 1 96.19 19 GLU B N 1
ATOM 957 C CA . GLU B 1 19 ? 1.441 -16.484 3.453 1 96.19 19 GLU B CA 1
ATOM 958 C C . GLU B 1 19 ? 2.594 -17.344 2.963 1 96.19 19 GLU B C 1
ATOM 960 O O . GLU B 1 19 ? 3.574 -16.844 2.416 1 96.19 19 GLU B O 1
ATOM 965 N N . LYS B 1 20 ? 2.439 -18.641 3.105 1 93.88 20 LYS B N 1
ATOM 966 C CA . LYS B 1 20 ? 3.457 -19.578 2.631 1 93.88 20 LYS B CA 1
ATOM 967 C C . LYS B 1 20 ? 3.555 -19.547 1.107 1 93.88 20 LYS B C 1
ATOM 969 O O . LYS B 1 20 ? 4.652 -19.547 0.55 1 93.88 20 LYS B O 1
ATOM 974 N N . SER B 1 21 ? 2.414 -19.516 0.467 1 93.75 21 SER B N 1
ATOM 975 C CA . SER B 1 21 ? 2.385 -19.469 -0.992 1 93.75 21 SER B CA 1
ATOM 976 C C . SER B 1 21 ? 3.066 -18.203 -1.519 1 93.75 21 SER B C 1
ATOM 978 O O . SER B 1 21 ? 3.803 -18.266 -2.506 1 93.75 21 SER B O 1
ATOM 980 N N . PHE B 1 22 ? 2.834 -17.156 -0.877 1 95.12 22 PHE B N 1
ATOM 981 C CA . PHE B 1 22 ? 3.438 -15.891 -1.278 1 95.12 22 PHE B CA 1
ATOM 982 C C . PHE B 1 22 ? 4.957 -15.969 -1.203 1 95.12 22 PHE B C 1
ATOM 984 O O . PHE B 1 22 ? 5.656 -15.508 -2.109 1 95.12 22 PHE B O 1
ATOM 991 N N . GLN B 1 23 ? 5.434 -16.531 -0.125 1 93.88 23 GLN B N 1
ATOM 992 C CA . GLN B 1 23 ? 6.879 -16.672 0.007 1 93.88 23 GLN B CA 1
ATOM 993 C C . GLN B 1 23 ? 7.457 -17.484 -1.156 1 93.88 23 GLN B C 1
ATOM 995 O O . GLN B 1 23 ? 8.523 -17.156 -1.677 1 93.88 23 GLN B O 1
ATOM 1000 N N . GLY B 1 24 ? 6.762 -18.547 -1.543 1 92.38 24 GLY B N 1
ATOM 1001 C CA . GLY B 1 24 ? 7.156 -19.328 -2.705 1 92.38 24 GLY B CA 1
ATOM 1002 C C . GLY B 1 24 ? 7.145 -18.531 -3.994 1 92.38 24 GLY B C 1
ATOM 1003 O O . GLY B 1 24 ? 8.039 -18.672 -4.832 1 92.38 24 GLY B O 1
ATOM 1004 N N . VAL B 1 25 ? 6.184 -17.672 -4.148 1 93.62 25 VAL B N 1
ATOM 1005 C CA . VAL B 1 25 ? 6.039 -16.828 -5.332 1 93.62 25 VAL B CA 1
ATOM 1006 C C . VAL B 1 25 ? 7.211 -15.859 -5.426 1 93.62 25 VAL B C 1
ATOM 1008 O O . VAL B 1 25 ? 7.801 -15.688 -6.496 1 93.62 25 VAL B O 1
ATOM 1011 N N . VAL B 1 26 ? 7.547 -15.219 -4.32 1 94.69 26 VAL B N 1
ATOM 1012 C CA . VAL B 1 26 ? 8.656 -14.266 -4.301 1 94.69 26 VAL B CA 1
ATOM 1013 C C . VAL B 1 26 ? 9.953 -14.977 -4.703 1 94.69 26 VAL B C 1
ATOM 1015 O O . VAL B 1 26 ? 10.727 -14.445 -5.5 1 94.69 26 VAL B O 1
ATOM 1018 N N . ASN B 1 27 ? 10.164 -16.141 -4.16 1 93.88 27 ASN B N 1
ATOM 1019 C CA . ASN B 1 27 ? 11.352 -16.922 -4.5 1 93.88 27 ASN B CA 1
ATOM 1020 C C . ASN B 1 27 ? 11.398 -17.25 -5.988 1 93.88 27 ASN B C 1
ATOM 1022 O O . ASN B 1 27 ? 12.461 -17.219 -6.602 1 93.88 27 ASN B O 1
ATOM 1026 N N . PHE B 1 28 ? 10.281 -17.562 -6.5 1 92.31 28 PHE B N 1
ATOM 1027 C CA . PHE B 1 28 ? 10.164 -17.891 -7.914 1 92.31 28 PHE B CA 1
ATOM 1028 C C . PHE B 1 28 ? 10.445 -16.672 -8.789 1 92.31 28 PHE B C 1
ATOM 1030 O O . PHE B 1 28 ? 11.094 -16.781 -9.828 1 92.31 28 PHE B O 1
ATOM 1037 N N . LEU B 1 29 ? 10.117 -15.484 -8.336 1 94.44 29 LEU B N 1
ATOM 1038 C CA . LEU B 1 29 ? 10.188 -14.266 -9.141 1 94.44 29 LEU B CA 1
ATOM 1039 C C . LEU B 1 29 ? 11.57 -13.625 -9.039 1 94.44 29 LEU B C 1
ATOM 1041 O O . LEU B 1 29 ? 11.914 -12.75 -9.836 1 94.44 29 LEU B O 1
ATOM 1045 N N . LYS B 1 30 ? 12.367 -13.961 -7.973 1 92.31 30 LYS B N 1
ATOM 1046 C CA . LYS B 1 30 ? 13.703 -13.398 -7.77 1 92.31 30 LYS B CA 1
ATOM 1047 C C . LYS B 1 30 ? 14.562 -13.555 -9.016 1 92.31 30 LYS B C 1
ATOM 1049 O O . LYS B 1 30 ? 15.422 -12.711 -9.297 1 92.31 30 LYS B O 1
ATOM 1054 N N . GLY B 1 31 ? 14.188 -13.977 -10.148 1 89.06 31 GLY B N 1
ATOM 1055 C CA . GLY B 1 31 ? 14.922 -14.148 -11.391 1 89.06 31 GLY B CA 1
ATOM 1056 C C . GLY B 1 31 ? 14.156 -13.672 -12.609 1 89.06 31 GLY B C 1
ATOM 1057 O O . GLY B 1 31 ? 14.672 -13.703 -13.727 1 89.06 31 GLY B O 1
ATOM 1058 N N . PHE B 1 32 ? 13.062 -13.234 -12.25 1 93.5 32 PHE B N 1
ATOM 1059 C CA . PHE B 1 32 ? 12.266 -12.75 -13.367 1 93.5 32 PHE B CA 1
ATOM 1060 C C . PHE B 1 32 ? 12.695 -11.352 -13.781 1 93.5 32 PHE B C 1
ATOM 1062 O O . PHE B 1 32 ? 12.758 -10.445 -12.945 1 93.5 32 PHE B O 1
ATOM 1069 N N . HIS B 1 33 ? 12.969 -11.227 -15.039 1 94.25 33 HIS B N 1
ATOM 1070 C CA . HIS B 1 33 ? 13.438 -9.945 -15.547 1 94.25 33 HIS B CA 1
ATOM 1071 C C . HIS B 1 33 ? 12.438 -8.836 -15.242 1 94.25 33 HIS B C 1
ATOM 1073 O O . HIS B 1 33 ? 11.25 -8.961 -15.547 1 94.25 33 HIS B O 1
ATOM 1079 N N . GLY B 1 34 ? 12.961 -7.77 -14.586 1 96.31 34 GLY B N 1
ATOM 1080 C CA . GLY B 1 34 ? 12.141 -6.602 -14.32 1 96.31 34 GLY B CA 1
ATOM 1081 C C . GLY B 1 34 ? 11.516 -6.609 -12.938 1 96.31 34 GLY B C 1
ATOM 1082 O O . GLY B 1 34 ? 11.055 -5.574 -12.453 1 96.31 34 GLY B O 1
ATOM 1083 N N . PHE B 1 35 ? 11.43 -7.758 -12.344 1 97.19 35 PHE B N 1
ATOM 1084 C CA . PHE B 1 35 ? 10.977 -7.84 -10.961 1 97.19 35 PHE B CA 1
ATOM 1085 C C . PHE B 1 35 ? 12.039 -7.289 -10.016 1 97.19 35 PHE B C 1
ATOM 1087 O O . PHE B 1 35 ? 13.219 -7.625 -10.133 1 97.19 35 PHE B O 1
ATOM 1094 N N . VAL B 1 36 ? 11.656 -6.492 -9.078 1 96.81 36 VAL B N 1
ATOM 1095 C CA . VAL B 1 36 ? 12.609 -5.883 -8.164 1 96.81 36 VAL B CA 1
ATOM 1096 C C . VAL B 1 36 ? 12.406 -6.438 -6.754 1 96.81 36 VAL B C 1
ATOM 1098 O O . VAL B 1 36 ? 13.328 -7 -6.164 1 96.81 36 VAL B O 1
ATOM 1101 N N . ASP B 1 37 ? 11.117 -6.332 -6.234 1 95.75 37 ASP B N 1
ATOM 1102 C CA . ASP B 1 37 ? 10.82 -6.785 -4.879 1 95.75 37 ASP B CA 1
ATOM 1103 C C . ASP B 1 37 ? 9.32 -6.859 -4.637 1 95.75 37 ASP B C 1
ATOM 1105 O O . ASP B 1 37 ? 8.531 -6.324 -5.422 1 95.75 37 ASP B O 1
ATOM 1109 N N . ALA B 1 38 ? 8.984 -7.598 -3.596 1 96.94 38 ALA B N 1
ATOM 1110 C CA . ALA B 1 38 ? 7.594 -7.633 -3.166 1 96.94 38 ALA B CA 1
ATOM 1111 C C . ALA B 1 38 ? 7.488 -7.836 -1.658 1 96.94 38 ALA B C 1
ATOM 1113 O O . ALA B 1 38 ? 8.297 -8.547 -1.063 1 96.94 38 ALA B O 1
ATOM 1114 N N . LYS B 1 39 ? 6.531 -7.25 -1.085 1 96.69 39 LYS B N 1
ATOM 1115 C CA . LYS B 1 39 ? 6.223 -7.379 0.337 1 96.69 39 LYS B CA 1
ATOM 1116 C C . LYS B 1 39 ? 4.773 -7.801 0.551 1 96.69 39 LYS B C 1
ATOM 1118 O O . LYS B 1 39 ? 3.889 -7.414 -0.216 1 96.69 39 LYS B O 1
ATOM 1123 N N . LEU B 1 40 ? 4.602 -8.562 1.561 1 97.62 40 LEU B N 1
ATOM 1124 C CA . LEU B 1 40 ? 3.271 -8.977 1.992 1 97.62 40 LEU B CA 1
ATOM 1125 C C . LEU B 1 40 ? 2.883 -8.297 3.301 1 97.62 40 LEU B C 1
ATOM 1127 O O . LEU B 1 40 ? 3.646 -8.32 4.27 1 97.62 40 LEU B O 1
ATOM 1131 N N . TYR B 1 41 ? 1.703 -7.664 3.26 1 97.56 41 TYR B N 1
ATOM 1132 C CA . TYR B 1 41 ? 1.152 -7.023 4.449 1 97.56 41 TYR B CA 1
ATOM 1133 C C . TYR B 1 41 ? -0.18 -7.652 4.84 1 97.56 41 TYR B C 1
ATOM 1135 O O . TYR B 1 41 ? -0.952 -8.07 3.973 1 97.56 41 TYR B O 1
ATOM 1143 N N . LYS B 1 42 ? -0.38 -7.781 6.145 1 97.5 42 LYS B N 1
ATOM 1144 C CA . LYS B 1 42 ? -1.658 -8.195 6.715 1 97.5 42 LYS B CA 1
ATOM 1145 C C . LYS B 1 42 ? -2.314 -7.051 7.484 1 97.5 42 LYS B C 1
ATOM 1147 O O . LYS B 1 42 ? -1.644 -6.336 8.227 1 97.5 42 LYS B O 1
ATOM 1152 N N . ARG B 1 43 ? -3.646 -6.848 7.18 1 96.94 43 ARG B N 1
ATOM 1153 C CA . ARG B 1 43 ? -4.379 -5.832 7.93 1 96.94 43 ARG B CA 1
ATOM 1154 C C . ARG B 1 43 ? -4.453 -6.191 9.414 1 96.94 43 ARG B C 1
ATOM 1156 O O . ARG B 1 43 ? -4.734 -7.34 9.766 1 96.94 43 ARG B O 1
ATOM 1163 N N . VAL B 1 44 ? -4.246 -5.164 10.234 1 95.06 44 VAL B N 1
ATOM 1164 C CA . VAL B 1 44 ? -4.105 -5.418 11.664 1 95.06 44 VAL B CA 1
ATOM 1165 C C . VAL B 1 44 ? -5.465 -5.77 12.258 1 95.06 44 VAL B C 1
ATOM 1167 O O . VAL B 1 44 ? -5.566 -6.652 13.117 1 95.06 44 VAL B O 1
ATOM 1170 N N . ASP B 1 45 ? -6.5 -5.121 11.781 1 92.19 45 ASP B N 1
ATOM 1171 C CA . ASP B 1 45 ? -7.801 -5.316 12.422 1 92.19 45 ASP B CA 1
ATOM 1172 C C . ASP B 1 45 ? -8.648 -6.316 11.633 1 92.19 45 ASP B C 1
ATOM 1174 O O . ASP B 1 45 ? -9.789 -6.602 12.016 1 92.19 45 ASP B O 1
ATOM 1178 N N . ASP B 1 46 ? -8.148 -6.848 10.508 1 95.38 46 ASP B N 1
ATOM 1179 C CA . ASP B 1 46 ? -8.844 -7.852 9.703 1 95.38 46 ASP B CA 1
ATOM 1180 C C . ASP B 1 46 ? -7.859 -8.867 9.133 1 95.38 46 ASP B C 1
ATOM 1182 O O . ASP B 1 46 ? -7.289 -8.656 8.055 1 95.38 46 ASP B O 1
ATOM 1186 N N . PRO B 1 47 ? -7.758 -9.977 9.758 1 93.81 47 PRO B N 1
ATOM 1187 C CA . PRO B 1 47 ? -6.699 -10.93 9.414 1 93.81 47 PRO B CA 1
ATOM 1188 C C . PRO B 1 47 ? -6.926 -11.602 8.062 1 93.81 47 PRO B C 1
ATOM 1190 O O . PRO B 1 47 ? -6.047 -12.297 7.559 1 93.81 47 PRO B O 1
ATOM 1193 N N . GLN B 1 48 ? -8.07 -11.375 7.43 1 96.94 48 GLN B N 1
ATOM 1194 C CA . GLN B 1 48 ? -8.328 -11.977 6.121 1 96.94 48 GLN B CA 1
ATOM 1195 C C . GLN B 1 48 ? -7.906 -11.031 4.996 1 96.94 48 GLN B C 1
ATOM 1197 O O . GLN B 1 48 ? -7.875 -11.422 3.83 1 96.94 48 GLN B O 1
ATOM 1202 N N . GLU B 1 49 ? -7.582 -9.828 5.32 1 97 49 GLU B N 1
ATOM 1203 C CA . GLU B 1 49 ? -7.246 -8.836 4.305 1 97 49 GLU B CA 1
ATOM 1204 C C . GLU B 1 49 ? -5.734 -8.641 4.203 1 97 49 GLU B C 1
ATOM 1206 O O . GLU B 1 49 ? -5.066 -8.398 5.207 1 97 49 GLU B O 1
ATOM 1211 N N . TYR B 1 50 ? -5.262 -8.789 2.953 1 97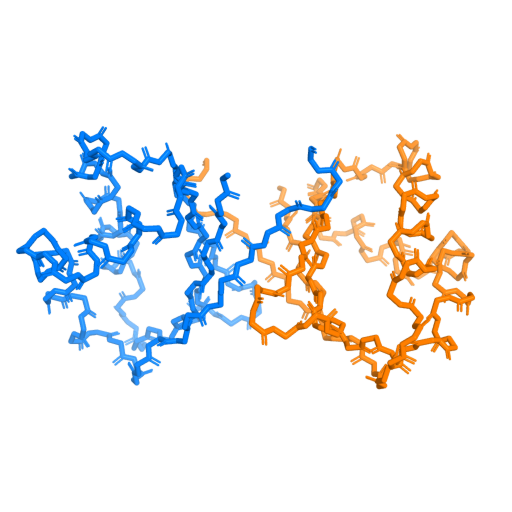.19 50 TYR B N 1
ATOM 1212 C CA . TYR B 1 50 ? -3.836 -8.68 2.67 1 97.19 50 TYR B CA 1
ATOM 1213 C C . TYR B 1 50 ? -3.58 -7.668 1.557 1 97.19 50 TYR B C 1
ATOM 1215 O O . TYR B 1 50 ? -4.457 -7.41 0.729 1 97.19 50 TYR B O 1
ATOM 1223 N N . LEU B 1 51 ? -2.418 -7.113 1.607 1 97.25 51 LEU B N 1
ATOM 1224 C CA . LEU B 1 51 ? -1.849 -6.324 0.521 1 97.25 51 LEU B CA 1
ATOM 1225 C C . LEU B 1 51 ? -0.511 -6.902 0.072 1 97.25 51 LEU B C 1
ATOM 1227 O O . LEU B 1 51 ? 0.394 -7.09 0.889 1 97.25 51 LEU B O 1
ATOM 1231 N N . ILE B 1 52 ? -0.434 -7.25 -1.147 1 97.06 52 ILE B N 1
ATOM 1232 C CA . ILE B 1 52 ? 0.872 -7.461 -1.761 1 97.06 52 ILE B CA 1
ATOM 1233 C C . ILE B 1 52 ? 1.341 -6.176 -2.439 1 97.06 52 ILE B C 1
ATOM 1235 O O . ILE B 1 52 ? 0.623 -5.605 -3.264 1 97.06 52 ILE B O 1
ATOM 1239 N N . TYR B 1 53 ? 2.449 -5.703 -2.025 1 97.06 53 TYR B N 1
ATOM 1240 C CA . TYR B 1 53 ? 3.119 -4.566 -2.648 1 97.06 53 TYR B CA 1
ATOM 1241 C C . TYR B 1 53 ? 4.359 -5.016 -3.414 1 97.06 53 TYR B C 1
ATOM 1243 O O . TYR B 1 53 ? 5.332 -5.477 -2.814 1 97.06 53 TYR B O 1
ATOM 1251 N N . SER B 1 54 ? 4.324 -4.816 -4.746 1 96.94 54 SER B N 1
ATOM 1252 C CA . SER B 1 54 ? 5.445 -5.254 -5.574 1 96.94 54 SER B CA 1
ATOM 1253 C C . SER B 1 54 ? 6.059 -4.082 -6.336 1 96.94 54 SER B C 1
ATOM 1255 O O . SER B 1 54 ? 5.398 -3.064 -6.555 1 96.94 54 SER B O 1
ATOM 1257 N N . GLU B 1 55 ? 7.324 -4.238 -6.641 1 97.19 55 GLU B N 1
ATOM 1258 C CA . GLU B 1 55 ? 8.109 -3.248 -7.371 1 97.19 55 GLU B CA 1
ATOM 1259 C C . GLU B 1 55 ? 8.656 -3.828 -8.672 1 97.19 55 GLU B C 1
ATOM 1261 O O . GLU B 1 55 ? 9.195 -4.938 -8.68 1 97.19 55 GLU B O 1
ATOM 1266 N N . TRP B 1 56 ? 8.484 -3.055 -9.742 1 97.44 56 TRP B N 1
ATOM 1267 C CA . TRP B 1 56 ? 8.875 -3.465 -11.086 1 97.44 56 TRP B CA 1
ATOM 1268 C C . TRP B 1 56 ? 9.648 -2.357 -11.789 1 97.44 56 TRP B C 1
ATOM 1270 O O . TRP B 1 56 ? 9.406 -1.172 -11.555 1 97.44 56 TRP B O 1
ATOM 1280 N N . ASP B 1 57 ? 10.539 -2.76 -12.695 1 96.88 57 ASP B N 1
ATOM 1281 C CA . ASP B 1 57 ? 11.391 -1.768 -13.352 1 96.88 57 ASP B CA 1
ATOM 1282 C C . ASP B 1 57 ? 10.578 -0.909 -14.32 1 96.88 57 ASP B C 1
ATOM 1284 O O . ASP B 1 57 ? 10.984 0.205 -14.656 1 96.88 57 ASP B O 1
ATOM 1288 N N . SER B 1 58 ? 9.469 -1.558 -14.844 1 96 58 SER B N 1
ATOM 1289 C CA . SER B 1 58 ? 8.625 -0.797 -15.758 1 96 58 SER B CA 1
ATOM 1290 C C . SER B 1 58 ? 7.215 -1.37 -15.812 1 96 58 SER B C 1
ATOM 1292 O O . SER B 1 58 ? 6.984 -2.51 -15.406 1 96 58 SER B O 1
ATOM 1294 N N . LEU B 1 59 ? 6.344 -0.522 -16.312 1 94.94 59 LEU B N 1
ATOM 1295 C CA . LEU B 1 59 ? 4.977 -0.977 -16.547 1 94.94 59 LEU B CA 1
ATOM 1296 C C . LEU B 1 59 ? 4.953 -2.09 -17.594 1 94.94 59 LEU B C 1
ATOM 1298 O O . LEU B 1 59 ? 4.188 -3.049 -17.469 1 94.94 59 LEU B O 1
ATOM 1302 N N . GLU B 1 60 ? 5.797 -1.97 -18.547 1 96.25 60 GLU B N 1
ATOM 1303 C CA . GLU B 1 60 ? 5.863 -2.957 -19.625 1 96.25 60 GLU B CA 1
ATOM 1304 C C . GLU B 1 60 ? 6.266 -4.328 -19.094 1 96.25 60 GLU B C 1
ATOM 1306 O O . GLU B 1 60 ? 5.66 -5.34 -19.438 1 96.25 60 GLU B O 1
ATOM 1311 N N . THR B 1 61 ? 7.215 -4.352 -18.234 1 96.06 61 THR B N 1
ATOM 1312 C CA . THR B 1 61 ? 7.68 -5.621 -17.688 1 96.06 61 THR B CA 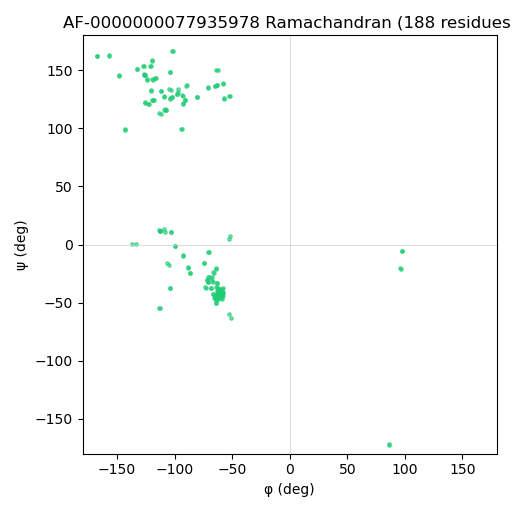1
ATOM 1313 C C . THR B 1 61 ? 6.613 -6.25 -16.797 1 96.06 61 THR B C 1
ATOM 1315 O O . THR B 1 61 ? 6.434 -7.473 -16.812 1 96.06 61 THR B O 1
ATOM 1318 N N . PHE B 1 62 ? 5.934 -5.426 -16.078 1 96.06 62 PHE B N 1
ATOM 1319 C CA . PHE B 1 62 ? 4.855 -5.949 -15.25 1 96.06 62 PHE B CA 1
ATOM 1320 C C . PHE B 1 62 ? 3.754 -6.555 -16.109 1 96.06 62 PHE B C 1
ATOM 1322 O O . PHE B 1 62 ? 3.271 -7.652 -15.836 1 96.06 62 PHE B O 1
ATOM 1329 N N . LYS B 1 63 ? 3.4 -5.891 -17.125 1 95.88 63 LYS B N 1
ATOM 1330 C CA . LYS B 1 63 ? 2.367 -6.391 -18.031 1 95.88 63 LYS B CA 1
ATOM 1331 C C . LYS B 1 63 ? 2.797 -7.703 -18.688 1 95.88 63 LYS B C 1
ATOM 1333 O O . LYS B 1 63 ? 1.975 -8.602 -18.891 1 95.88 63 LYS B O 1
ATOM 1338 N N . LYS B 1 64 ? 4.031 -7.793 -19.047 1 96.06 64 LYS B N 1
ATOM 1339 C CA . LYS B 1 64 ? 4.574 -9.039 -19.578 1 96.06 64 LYS B CA 1
ATOM 1340 C C . LYS B 1 64 ? 4.438 -10.18 -18.578 1 96.06 64 LYS B C 1
ATOM 1342 O O . LYS B 1 64 ? 4.082 -11.297 -18.953 1 96.06 64 LYS B O 1
ATOM 1347 N N . PHE B 1 65 ? 4.707 -9.852 -17.375 1 96.12 65 PHE B N 1
ATOM 1348 C CA . PHE B 1 65 ? 4.582 -10.859 -16.328 1 96.12 65 PHE B CA 1
ATOM 1349 C C . PHE B 1 65 ? 3.143 -11.344 -16.203 1 96.12 65 PHE B C 1
ATOM 1351 O O . PHE B 1 65 ? 2.887 -12.547 -16.172 1 96.12 65 PHE B O 1
ATOM 1358 N N . VAL B 1 66 ? 2.195 -10.469 -16.172 1 93.75 66 VAL B N 1
ATOM 1359 C CA . VAL B 1 66 ? 0.788 -10.789 -15.977 1 93.75 66 VAL B CA 1
ATOM 1360 C C . VAL B 1 66 ? 0.277 -11.633 -17.141 1 93.75 66 VAL B C 1
ATOM 1362 O O . VAL B 1 66 ? -0.664 -12.414 -16.984 1 93.75 66 VAL B O 1
ATOM 1365 N N . SER B 1 67 ? 0.943 -11.57 -18.219 1 95.25 67 SER B N 1
ATOM 1366 C CA . SER B 1 67 ? 0.522 -12.312 -19.406 1 95.25 67 SER B CA 1
ATOM 1367 C C . SER B 1 67 ? 1.375 -13.562 -19.609 1 95.25 67 SER B C 1
ATOM 1369 O O . SER B 1 67 ? 1.248 -14.258 -20.609 1 95.25 67 SER B O 1
ATOM 1371 N N . SER B 1 68 ? 2.146 -13.914 -18.672 1 94.31 68 SER B N 1
ATOM 1372 C CA . SER B 1 68 ? 3.137 -14.969 -18.828 1 94.31 68 SER B CA 1
ATOM 1373 C C . SER B 1 68 ? 2.666 -16.266 -18.188 1 94.31 68 SER B C 1
ATOM 1375 O O . SER B 1 68 ? 1.679 -16.281 -17.453 1 94.31 68 SER B O 1
ATOM 1377 N N . LYS B 1 69 ? 3.412 -17.406 -18.531 1 92.69 69 LYS B N 1
ATOM 1378 C CA . LYS B 1 69 ? 3.229 -18.688 -17.875 1 92.69 69 LYS B CA 1
ATOM 1379 C C . LYS B 1 69 ? 3.588 -18.609 -16.391 1 92.69 69 LYS B C 1
ATOM 1381 O O . LYS B 1 69 ? 2.943 -19.234 -15.555 1 92.69 69 LYS B O 1
ATOM 1386 N N . GLU B 1 70 ? 4.582 -17.75 -16.156 1 90.88 70 GLU B N 1
ATOM 1387 C CA . GLU B 1 70 ? 5.02 -17.578 -14.766 1 90.88 70 GLU B CA 1
ATOM 1388 C C . GLU B 1 70 ? 3.883 -17.062 -13.891 1 90.88 70 GLU B C 1
ATOM 1390 O O . GLU B 1 70 ? 3.725 -17.484 -12.75 1 90.88 70 GLU B O 1
ATOM 1395 N N . TYR B 1 71 ? 3.129 -16.172 -14.477 1 93.81 71 TYR B N 1
ATOM 1396 C CA . TYR B 1 71 ? 1.984 -15.641 -13.742 1 93.81 71 TYR B CA 1
ATOM 1397 C C . TYR B 1 71 ? 0.964 -16.734 -13.445 1 93.81 71 TYR B C 1
ATOM 1399 O O . TYR B 1 71 ? 0.493 -16.859 -12.312 1 93.81 71 TYR B O 1
ATOM 1407 N N . LYS B 1 72 ? 0.639 -17.484 -14.406 1 91.75 72 LYS B N 1
ATOM 1408 C CA . LYS B 1 72 ? -0.296 -18.594 -14.227 1 91.75 72 LYS B CA 1
ATOM 1409 C C . LYS B 1 72 ? 0.207 -19.578 -13.164 1 91.75 72 LYS B C 1
ATOM 1411 O O . LYS B 1 72 ? -0.571 -20.062 -12.344 1 91.75 72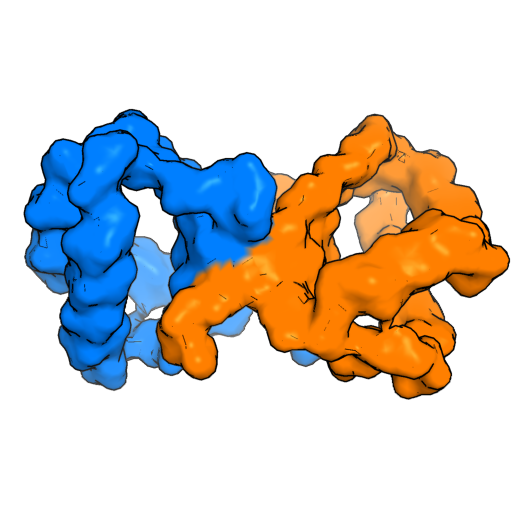 LYS B O 1
ATOM 1416 N N . ASP B 1 73 ? 1.452 -19.766 -13.156 1 88.12 73 ASP B N 1
ATOM 1417 C CA . ASP B 1 73 ? 2.062 -20.703 -12.211 1 88.12 73 ASP B CA 1
ATOM 1418 C C . ASP B 1 73 ? 2.025 -20.156 -10.789 1 88.12 73 ASP B C 1
ATOM 1420 O O . ASP B 1 73 ? 1.899 -20.906 -9.828 1 88.12 73 ASP B O 1
ATOM 1424 N N . THR B 1 74 ? 2.119 -18.859 -10.719 1 87.81 74 THR B N 1
ATOM 1425 C CA . THR B 1 74 ? 2.219 -18.25 -9.398 1 87.81 74 THR B CA 1
ATOM 1426 C C . THR B 1 74 ? 0.833 -18 -8.812 1 87.81 74 THR B C 1
ATOM 1428 O O . THR B 1 74 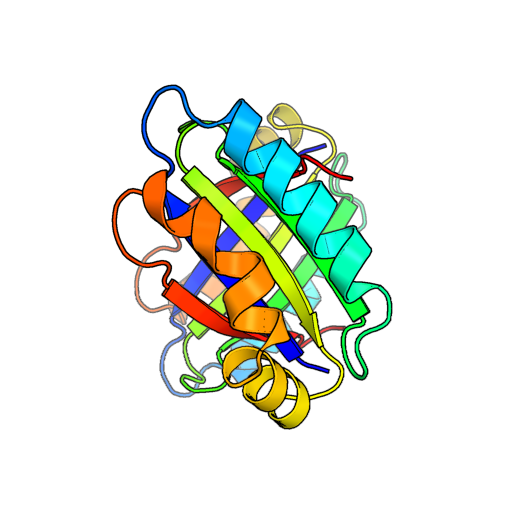? 0.648 -18.062 -7.598 1 87.81 74 THR B O 1
ATOM 1431 N N . THR B 1 75 ? -0.206 -17.859 -9.625 1 88.62 75 THR B N 1
ATOM 1432 C CA . THR B 1 75 ? -1.525 -17.469 -9.133 1 88.62 75 THR B CA 1
ATOM 1433 C C . THR B 1 75 ? -2.463 -18.688 -9.109 1 88.62 75 THR B C 1
ATOM 1435 O O . THR B 1 75 ? -3.496 -18.656 -8.445 1 88.62 75 THR B O 1
ATOM 1438 N N . GLY B 1 76 ? -2.156 -19.703 -9.781 1 84.38 76 GLY B N 1
ATOM 1439 C CA . GLY B 1 76 ? -3.064 -20.812 -9.984 1 84.38 76 GLY B CA 1
ATOM 1440 C C . GLY B 1 76 ? -3.639 -21.375 -8.695 1 84.38 76 GLY B C 1
ATOM 1441 O O . GLY B 1 76 ? -4.855 -21.391 -8.508 1 84.38 76 GLY B O 1
ATOM 1442 N N . TYR B 1 77 ? -2.805 -21.828 -7.848 1 77.62 77 TYR B N 1
ATOM 1443 C CA . TYR B 1 77 ? -3.281 -22.406 -6.594 1 77.62 77 TYR B CA 1
ATOM 1444 C C . TYR B 1 77 ? -3.801 -21.328 -5.66 1 77.62 77 TYR B C 1
ATOM 1446 O O . TYR B 1 77 ? -4.82 -21.516 -4.988 1 77.62 77 TYR B O 1
ATOM 1454 N N . GLY B 1 78 ? -3.332 -20.156 -5.656 1 85.94 78 GLY B N 1
ATOM 1455 C CA . GLY B 1 78 ? -3.727 -19.094 -4.746 1 85.94 78 GLY B CA 1
ATOM 1456 C C . GLY B 1 78 ? -5.156 -18.625 -4.953 1 85.94 78 GLY B C 1
ATOM 1457 O O . GLY B 1 78 ? -5.855 -18.297 -3.99 1 85.94 78 GLY B O 1
ATOM 1458 N N . LYS B 1 79 ? -5.617 -18.844 -6.125 1 89.12 79 LYS B N 1
ATOM 1459 C CA . LYS B 1 79 ? -6.957 -18.375 -6.473 1 89.12 79 LYS B CA 1
ATOM 1460 C C . LYS B 1 79 ? -8.023 -19.141 -5.695 1 89.12 79 LYS B C 1
ATOM 1462 O O . LYS B 1 79 ? -9.086 -18.594 -5.395 1 89.12 79 LYS B O 1
ATOM 1467 N N . SER B 1 80 ? -7.734 -20.328 -5.348 1 92.5 80 SER B N 1
ATOM 1468 C CA . SER B 1 80 ? -8.734 -21.188 -4.719 1 92.5 80 SER B CA 1
ATOM 1469 C C . SER B 1 80 ? -8.984 -20.766 -3.271 1 92.5 80 SER B C 1
ATOM 1471 O O . SER B 1 80 ? -10.016 -21.125 -2.689 1 92.5 80 SER B O 1
ATOM 1473 N N . ILE B 1 81 ? -8.141 -20.016 -2.736 1 95.44 81 ILE B N 1
ATOM 1474 C CA . ILE B 1 81 ? -8.258 -19.719 -1.313 1 95.44 81 ILE B CA 1
ATOM 1475 C C . ILE B 1 81 ? -8.594 -18.25 -1.123 1 95.44 81 ILE B C 1
ATOM 1477 O O . ILE B 1 81 ? -8.508 -17.719 -0.01 1 95.44 81 ILE B O 1
ATOM 1481 N N . LEU B 1 82 ? -8.922 -17.641 -2.166 1 96.25 82 LEU B N 1
ATOM 1482 C CA . LEU B 1 82 ? -9.258 -16.219 -2.109 1 96.25 82 LEU B CA 1
ATOM 1483 C C . LEU B 1 82 ? -10.766 -16.016 -2.191 1 96.25 82 LEU B C 1
ATOM 1485 O O . LEU B 1 82 ? -11.477 -16.828 -2.777 1 96.25 82 LEU B O 1
ATOM 1489 N N . GLU B 1 83 ? -11.133 -14.945 -1.513 1 95.25 83 GLU B N 1
ATOM 1490 C CA . GLU B 1 83 ? -12.492 -14.453 -1.705 1 95.25 83 GLU B CA 1
ATOM 1491 C C . GLU B 1 83 ? -12.539 -13.367 -2.775 1 95.25 83 GLU B C 1
ATOM 1493 O O . GLU B 1 83 ? -12.156 -12.227 -2.523 1 95.25 83 GLU B O 1
ATOM 1498 N N . GLY B 1 84 ? -12.938 -13.719 -4.055 1 90.44 84 GLY B N 1
ATOM 1499 C CA . GLY B 1 84 ? -13 -12.75 -5.137 1 90.44 84 GLY B CA 1
ATOM 1500 C C . GLY B 1 84 ? -11.68 -12.57 -5.855 1 90.44 84 GLY B C 1
ATOM 1501 O O . GLY B 1 84 ? -10.734 -13.328 -5.633 1 90.44 84 GLY B O 1
ATOM 1502 N N . ILE B 1 85 ? -11.609 -11.578 -6.766 1 86.69 85 ILE B N 1
ATOM 1503 C CA . ILE B 1 85 ? -10.422 -11.289 -7.555 1 86.69 85 ILE B CA 1
ATOM 1504 C C . ILE B 1 85 ? -9.734 -10.039 -7.012 1 86.69 85 ILE B C 1
ATOM 1506 O O . ILE B 1 85 ? -10.391 -9.031 -6.719 1 86.69 85 ILE B O 1
ATOM 1510 N N . PRO B 1 86 ? -8.406 -10.125 -6.848 1 87.44 86 PRO B N 1
ATOM 1511 C CA . PRO B 1 86 ? -7.711 -8.93 -6.371 1 87.44 86 PRO B CA 1
ATOM 1512 C C . PRO B 1 86 ? -7.793 -7.766 -7.359 1 87.44 86 PRO B C 1
ATOM 1514 O O . PRO B 1 86 ? -7.938 -7.984 -8.562 1 87.44 86 PRO B O 1
ATOM 1517 N N . LYS B 1 87 ? -7.773 -6.621 -6.832 1 86.38 87 LYS B N 1
ATOM 1518 C CA . LYS B 1 87 ? -7.66 -5.41 -7.641 1 86.38 87 LYS B CA 1
ATOM 1519 C C . LYS B 1 87 ? -6.215 -4.922 -7.699 1 86.38 87 LYS B C 1
ATOM 1521 O O . LYS B 1 87 ? -5.523 -4.883 -6.68 1 86.38 87 LYS B O 1
ATOM 1526 N N . HIS B 1 88 ? -5.789 -4.578 -9 1 90.5 88 HIS B N 1
ATOM 1527 C CA . HIS B 1 88 ? -4.449 -4.031 -9.172 1 90.5 88 HIS B CA 1
ATOM 1528 C C . HIS B 1 88 ? -4.469 -2.506 -9.125 1 90.5 88 HIS B C 1
ATOM 1530 O O . HIS B 1 88 ? -5.289 -1.87 -9.789 1 90.5 88 HIS B O 1
ATOM 1536 N N . ARG B 1 89 ? -3.686 -1.947 -8.328 1 94.25 89 ARG B N 1
ATOM 1537 C CA . ARG B 1 89 ? -3.422 -0.512 -8.328 1 94.25 89 ARG B CA 1
ATOM 1538 C C . ARG B 1 89 ? -1.987 -0.221 -8.766 1 94.25 89 ARG B C 1
ATOM 1540 O O . ARG B 1 89 ? -1.04 -0.544 -8.047 1 94.25 89 ARG B O 1
ATOM 1547 N N . ILE B 1 90 ? -1.849 0.372 -9.898 1 96.75 90 ILE B N 1
ATOM 1548 C CA . ILE B 1 90 ? -0.516 0.701 -10.391 1 96.75 90 ILE B CA 1
ATOM 1549 C C . ILE B 1 90 ? -0.123 2.1 -9.922 1 96.75 90 ILE B C 1
ATOM 1551 O O . ILE B 1 90 ? -0.845 3.068 -10.172 1 96.75 90 ILE B O 1
ATOM 1555 N N . LEU B 1 91 ? 0.998 2.113 -9.266 1 96.81 91 LEU B N 1
ATOM 1556 C CA . LEU B 1 91 ? 1.419 3.312 -8.547 1 96.81 91 LEU B CA 1
ATOM 1557 C C . LEU B 1 91 ? 2.82 3.738 -8.977 1 96.81 91 LEU B C 1
ATOM 1559 O O . LEU B 1 91 ? 3.633 2.9 -9.367 1 96.81 91 LEU B O 1
ATOM 1563 N N . GLN B 1 92 ? 2.988 5.004 -8.977 1 96 92 GLN B N 1
ATOM 1564 C CA . GLN B 1 92 ? 4.312 5.582 -9.172 1 96 92 GLN B CA 1
ATOM 1565 C C . GLN B 1 92 ? 4.746 6.391 -7.949 1 96 92 GLN B C 1
ATOM 1567 O O . GLN B 1 92 ? 4.027 7.285 -7.504 1 96 92 GLN B O 1
ATOM 1572 N N . GLU B 1 93 ? 5.852 6.051 -7.422 1 95 93 GLU B N 1
ATOM 1573 C CA . GLU B 1 93 ? 6.387 6.812 -6.297 1 95 93 GLU B CA 1
ATOM 1574 C C . GLU B 1 93 ? 6.742 8.234 -6.715 1 95 93 GLU B C 1
ATOM 1576 O O . GLU B 1 93 ? 7.379 8.445 -7.75 1 95 93 GLU B O 1
ATOM 1581 N N . ILE B 1 94 ? 6.379 9.195 -5.879 1 94.25 94 ILE B N 1
ATOM 1582 C CA . ILE B 1 94 ? 6.535 10.602 -6.23 1 94.25 94 ILE B CA 1
ATOM 1583 C C . ILE B 1 94 ? 7.73 11.188 -5.48 1 94.25 94 ILE B C 1
ATOM 1585 O O . ILE B 1 94 ? 8.43 12.062 -6.004 1 94.25 94 ILE B O 1
ATOM 1589 N N . ASN B 1 95 ? 7.965 10.828 -4.293 1 81.94 95 ASN B N 1
ATOM 1590 C CA . ASN B 1 95 ? 9.023 11.469 -3.521 1 81.94 95 ASN B CA 1
ATOM 1591 C C . ASN B 1 95 ? 10.211 10.531 -3.305 1 81.94 95 ASN B C 1
ATOM 1593 O O . ASN B 1 95 ? 11.016 10.742 -2.396 1 81.94 95 ASN B O 1
ATOM 1597 N N . GLY B 1 96 ? 10.211 9.383 -4.105 1 70.5 96 GLY B N 1
ATOM 1598 C CA . GLY B 1 96 ? 11.359 8.5 -4 1 70.5 96 GLY B CA 1
ATOM 1599 C C . GLY B 1 96 ? 12.539 8.961 -4.84 1 70.5 96 GLY B C 1
ATOM 1600 O O . GLY B 1 96 ? 12.383 9.797 -5.734 1 70.5 96 GLY B O 1
#

InterPro domains:
  IPR007138 Antibiotic biosynthesis monooxygenase domain [PF03992] (1-74)
  IPR007138 Antibiotic biosynthesis monooxygenase domain [PS51725] (2-90)
  IPR011008 Dimeric alpha-beta barrel [SSF54909] (1-94)
  IPR050404 Heme-degrading monooxygenase [PTHR34474] (4-84)

Foldseek 3Di:
DKKKKWKFFFAPPCLVVLVVLVVVLQVLCVPQPFWDGWDKDADPVHRRMIMIMTGGNDPVSVVVCCVDPSVCVSCVVVVVGTDDGIDMDMGDDDPD/DKKKKWKFFFAPPCLVVLVVLVVVLQVLCVPQPFWDGWDKDADPVHRRMIMIMTGGNDPVSVVVCCVDPSVCVSCVVVVVGTDDGIDMDMGDDDPD

Radius of gyration: 17.4 Å; Cα contacts (8 Å, |Δi|>4): 352; chains: 2; bounding box: 28×45×40 Å

Organism: NCBI:txid1294262

Nearest PDB structures (foldseek):
  4zos-assembly1_C  TM=8.841E-01  e=8.114E-09  Yersinia enterocolitica subsp. enterocolitica 8081
  4zos-assembly2_B  TM=8.941E-01  e=1.835E-08  Yersinia enterocolitica subsp. enterocolitica 8081
  2gff-assembly1_A  TM=8.775E-01  e=4.150E-08  Yersinia pestis
  2omo-assembly4_E  TM=8.607E-01  e=4.755E-08  Nitrosomonas europaea
  4hl9-assembly4_H  TM=8.664E-01  e=7.654E-08  Rhodospirillum rubrum ATCC 11170

Solvent-accessible surface area (backbone atoms only — not comparable to full-atom values): 10285 Å² total; per-residue (Å²): 97,30,31,38,39,35,44,41,37,37,35,89,92,37,51,68,59,50,56,53,49,49,56,54,40,53,64,65,38,75,72,38,80,45,57,73,50,73,46,41,28,34,30,71,93,40,81,42,34,34,37,40,42,34,34,26,58,31,69,67,44,48,53,50,41,70,72,32,70,67,36,51,68,58,42,56,70,56,56,76,44,37,58,75,79,62,50,81,44,51,27,29,67,67,76,116,97,30,33,40,39,33,45,41,37,35,35,89,90,35,52,68,58,50,56,52,50,48,54,53,40,52,64,66,39,76,73,38,80,45,57,72,50,71,45,42,28,34,30,70,90,39,80,42,34,34,38,39,42,33,36,25,59,32,68,66,44,48,52,51,41,71,72,33,70,65,36,51,68,58,42,56,71,55,56,76,43,37,59,76,79,62,52,82,45,51,29,30,68,68,77,116

Secondary structure (DSSP, 8-state):
-EEEEEEEEBPTT-HHHHHHHHHHHHHHHTTSTTEEEEEEEEESS-TTEEEEEEEES-HHHHHHHHTSHHHHHHHTTGGGGBSSPPEEEEEEES--/-EEEEEEEEBPTT-HHHHHHHHHHHHHHHTTSTTEEEEEEEEESS-TTEEEEEEEES-HHHHHHHHTSHHHHHHHTTGGGGBSS-PEEEEEEES--

pLDDT: mean 93.97, std 4.33, range [70.5, 97.62]

Sequence (192 aa):
MINVGLYYRVKKGHEEEFEKSFQGVVNFLKGFHGFVDAKLYKRVDDPQEYLIYSEWDSLETFKKFVSSKEYKDTTGYGKSILEGIPKHRILQEINGMINVGLYYRVKKGHEEEFEKSFQGVVNFLKGFHGFVDAKLYKRVDDPQEYLIYSEWDSLETFKKFVSSKEYKDTTGYGKSILEGIPKHRILQEING